Protein AF-A0A7L4QUX4-F1 (afdb_monomer_lite)

Foldseek 3Di:
DAAEEEFACAQEPNVQGDPVRLVLQQQFQAEEEAPPLYHVVSVVNGPHPHYHHCHPPDLVVPLVVQLVCRVVVTSHYYYAYAFCVPVVPCPVSCVVCVVSVHHYDYHGGHHVVVVVCVVVVHDQDDPPQANAEAEFEQADPPRPHGCLLVVLVDRGRYHYDPDPVPVVVSVVSHPDDPPPDDDD

Sequence (184 aa):
MGKVWFVGAGPGAPDLITVRGMDLITRADVLVYTGSLVNPALVERSGAPVKVDSWGKTLEEIVPLMVQHAREGALVVRLHSGDPALFGAIVEQMQLLDEAGVGYEVVPGVSSLFAAAAALRTQFTLGGVAETLIVTRPAGKTLERDEIPELSTHTATLVFFLGADRIDEIIAKLRRPPSTPAAV

Structure (mmCIF, N/CA/C/O backbone):
data_AF-A0A7L4QUX4-F1
#
_entry.id   AF-A0A7L4QUX4-F1
#
loop_
_atom_site.group_PDB
_atom_site.id
_atom_site.type_symbol
_atom_site.label_atom_id
_atom_site.label_alt_id
_atom_site.label_comp_id
_atom_site.label_asym_id
_atom_site.label_entity_id
_atom_site.label_seq_id
_atom_site.pdbx_PDB_ins_code
_atom_site.Cartn_x
_atom_site.Cartn_y
_atom_site.Cartn_z
_atom_site.occupancy
_atom_site.B_iso_or_equiv
_atom_site.auth_seq_id
_atom_site.auth_comp_id
_atom_site.auth_asym_id
_atom_site.auth_atom_id
_atom_site.pdbx_PDB_model_num
ATOM 1 N N . MET A 1 1 ? -14.245 -7.116 22.469 1.00 66.38 1 MET A N 1
ATOM 2 C CA . MET A 1 1 ? -13.018 -6.362 22.146 1.00 66.38 1 MET A CA 1
ATOM 3 C C . MET A 1 1 ? -13.016 -6.140 20.645 1.00 66.38 1 MET A C 1
ATOM 5 O O . MET A 1 1 ? -13.335 -7.082 19.926 1.00 66.38 1 MET A O 1
ATOM 9 N N . GLY A 1 2 ? -12.792 -4.907 20.197 1.00 86.81 2 GLY A N 1
ATOM 10 C CA . GLY A 1 2 ? -12.709 -4.566 18.777 1.00 86.81 2 GLY A CA 1
ATOM 11 C C . GLY A 1 2 ? -11.432 -5.119 18.142 1.00 86.81 2 GLY A C 1
ATOM 12 O O . GLY A 1 2 ? -10.606 -5.736 18.818 1.00 86.81 2 GLY A O 1
ATOM 13 N N . LYS A 1 3 ? -11.282 -4.911 16.834 1.00 94.56 3 LYS A N 1
ATOM 14 C CA . LYS A 1 3 ? -10.104 -5.321 16.058 1.00 94.56 3 LYS A CA 1
ATOM 15 C C . LYS A 1 3 ? -9.696 -4.215 15.086 1.00 94.56 3 LYS A C 1
ATOM 17 O O . LYS A 1 3 ? -10.534 -3.386 14.726 1.00 94.56 3 LYS A O 1
ATOM 22 N N . VAL A 1 4 ? -8.441 -4.235 14.647 1.00 98.38 4 VAL A N 1
ATOM 23 C CA . VAL A 1 4 ? -7.916 -3.303 13.638 1.00 98.38 4 VAL A CA 1
ATOM 24 C C . VAL A 1 4 ? -7.991 -3.928 12.246 1.00 98.38 4 VAL A C 1
ATOM 26 O O . VAL A 1 4 ? -7.563 -5.058 12.038 1.00 98.38 4 VAL A O 1
ATOM 29 N N . TRP A 1 5 ? -8.513 -3.190 11.271 1.00 98.56 5 TRP A N 1
ATOM 30 C CA . TRP A 1 5 ? -8.600 -3.633 9.881 1.00 98.56 5 TRP A CA 1
ATOM 31 C C . TRP A 1 5 ? -7.608 -2.866 9.013 1.00 98.56 5 TRP A C 1
ATOM 33 O O . TRP A 1 5 ? -7.810 -1.681 8.760 1.00 98.56 5 TRP A O 1
ATOM 43 N N . PHE A 1 6 ? -6.569 -3.533 8.516 1.00 98.50 6 PHE A N 1
ATOM 44 C CA . PHE A 1 6 ? -5.684 -2.972 7.495 1.00 98.50 6 PHE A CA 1
ATOM 45 C C . PHE A 1 6 ? -6.349 -3.129 6.130 1.00 98.50 6 PHE A C 1
ATOM 47 O O . PHE A 1 6 ? -6.532 -4.247 5.657 1.00 98.50 6 PHE A O 1
ATOM 54 N N . VAL A 1 7 ? -6.736 -2.026 5.496 1.00 98.50 7 VAL A N 1
ATOM 55 C CA . VAL A 1 7 ? -7.514 -2.044 4.249 1.00 98.50 7 VAL A CA 1
ATOM 56 C C . VAL A 1 7 ? -6.707 -1.424 3.118 1.00 98.50 7 VAL A C 1
ATOM 58 O O . VAL A 1 7 ? -6.249 -0.289 3.233 1.00 98.50 7 VAL A O 1
ATOM 61 N N . GLY A 1 8 ? -6.563 -2.149 2.008 1.00 98.31 8 GLY A N 1
ATOM 62 C CA . GLY A 1 8 ? -6.051 -1.598 0.756 1.00 98.31 8 GLY A CA 1
ATOM 63 C C . GLY A 1 8 ? -7.088 -0.721 0.051 1.00 98.31 8 GLY A C 1
ATOM 64 O O . GLY A 1 8 ? -8.144 -1.202 -0.358 1.00 98.31 8 GLY A O 1
ATOM 65 N N . ALA A 1 9 ? -6.781 0.564 -0.108 1.00 98.00 9 ALA A N 1
ATOM 66 C CA . ALA A 1 9 ? -7.634 1.569 -0.739 1.00 98.00 9 ALA A CA 1
ATOM 67 C C . ALA A 1 9 ? -7.689 1.453 -2.269 1.00 98.00 9 ALA A C 1
ATOM 69 O O . ALA A 1 9 ? -8.533 2.085 -2.901 1.00 98.00 9 ALA A O 1
ATOM 70 N N . GLY A 1 10 ? -6.780 0.682 -2.870 1.00 97.75 10 GLY A N 1
ATOM 71 C CA . GLY A 1 10 ? -6.583 0.683 -4.314 1.00 97.75 10 GLY A CA 1
ATOM 72 C C . GLY A 1 10 ? -5.639 1.802 -4.786 1.00 97.75 10 GLY A C 1
ATOM 73 O O . GLY A 1 10 ? -5.081 2.546 -3.975 1.00 97.75 10 GLY A O 1
ATOM 74 N N . PRO A 1 11 ? -5.432 1.937 -6.105 1.00 96.69 11 PRO A N 1
ATOM 75 C CA . PRO A 1 11 ? -4.375 2.763 -6.690 1.00 96.69 11 PRO A CA 1
ATOM 76 C C . PRO A 1 11 ? -4.729 4.256 -6.797 1.00 96.69 11 PRO A C 1
ATOM 78 O O . PRO A 1 11 ? -3.933 5.029 -7.318 1.00 96.69 11 PRO A O 1
ATOM 81 N N . GLY A 1 12 ? -5.921 4.669 -6.352 1.00 94.69 12 GLY A N 1
ATOM 82 C CA . GLY A 1 12 ? -6.322 6.077 -6.294 1.00 94.69 12 GLY A CA 1
ATOM 83 C C . GLY A 1 12 ? -7.773 6.329 -6.692 1.00 94.69 12 GLY A C 1
ATOM 84 O O . GLY A 1 12 ? -8.443 7.128 -6.045 1.00 94.69 12 GLY A O 1
ATOM 85 N N . ALA A 1 13 ? -8.302 5.650 -7.713 1.00 96.12 13 ALA A N 1
ATOM 86 C CA . ALA A 1 13 ? -9.715 5.800 -8.060 1.00 96.12 13 ALA A CA 1
ATOM 87 C C . ALA A 1 13 ? -10.602 5.192 -6.945 1.00 96.12 13 ALA A C 1
ATOM 89 O O . ALA A 1 13 ? -10.349 4.053 -6.542 1.00 96.12 13 ALA A O 1
ATOM 90 N N . PRO A 1 14 ? -11.612 5.913 -6.411 1.00 96.19 14 PRO A N 1
ATOM 91 C CA . PRO A 1 14 ? -12.399 5.437 -5.267 1.00 96.19 14 PRO A CA 1
ATOM 92 C C . PRO A 1 14 ? -13.199 4.155 -5.518 1.00 96.19 14 PRO A C 1
ATOM 94 O O . PRO A 1 14 ? -13.616 3.506 -4.567 1.00 96.19 14 PRO A O 1
ATOM 97 N N . ASP A 1 15 ? -13.451 3.809 -6.776 1.00 97.06 15 ASP A N 1
ATOM 98 C CA . ASP A 1 15 ? -14.165 2.607 -7.213 1.00 97.06 15 ASP A CA 1
ATOM 99 C C . ASP A 1 15 ? -13.256 1.377 -7.373 1.00 97.06 15 ASP A C 1
ATOM 101 O O . ASP A 1 15 ? -13.753 0.275 -7.584 1.00 97.06 15 ASP A O 1
ATOM 105 N N . LEU A 1 16 ? -11.936 1.541 -7.226 1.00 98.12 16 LEU A N 1
ATOM 106 C CA . LEU A 1 16 ? -10.964 0.442 -7.236 1.00 98.12 16 LEU A CA 1
ATOM 107 C C . LEU A 1 16 ? -10.649 -0.108 -5.836 1.00 98.12 16 LEU A C 1
ATOM 109 O O . LEU A 1 16 ? -9.849 -1.038 -5.704 1.00 98.12 16 LEU A O 1
ATOM 113 N N . ILE A 1 17 ? -11.279 0.432 -4.790 1.00 98.38 17 ILE A N 1
ATOM 114 C CA . ILE A 1 17 ? -11.334 -0.236 -3.488 1.00 98.38 17 ILE A CA 1
ATOM 115 C C . ILE A 1 17 ? -12.219 -1.485 -3.594 1.00 98.38 17 ILE A C 1
ATOM 117 O O . ILE A 1 17 ? -13.202 -1.522 -4.335 1.00 98.38 17 ILE A O 1
ATOM 121 N N . THR A 1 18 ? -11.902 -2.529 -2.833 1.00 98.69 18 THR A N 1
ATOM 122 C CA . THR A 1 18 ? -12.743 -3.732 -2.810 1.00 98.69 18 THR A CA 1
ATOM 123 C C . THR A 1 18 ? -14.093 -3.459 -2.140 1.00 98.69 18 THR A C 1
ATOM 125 O O . THR A 1 18 ? -14.211 -2.587 -1.278 1.00 98.69 18 THR A O 1
ATOM 128 N N . VAL A 1 19 ? -15.113 -4.265 -2.465 1.00 98.56 19 VAL A N 1
ATOM 129 C CA . VAL A 1 19 ? -16.438 -4.192 -1.814 1.00 98.56 19 VAL A CA 1
ATOM 130 C C . VAL A 1 19 ? -16.316 -4.298 -0.288 1.00 98.56 19 VAL A C 1
ATOM 132 O O . VAL A 1 19 ? -16.936 -3.524 0.436 1.00 98.56 19 VAL A O 1
ATOM 135 N N . ARG A 1 20 ? -15.465 -5.210 0.206 1.00 98.62 20 ARG A N 1
ATOM 136 C CA . ARG A 1 20 ? -15.185 -5.360 1.643 1.00 98.62 20 ARG A CA 1
ATOM 137 C C . ARG A 1 20 ? -14.511 -4.115 2.224 1.00 98.62 20 ARG A C 1
ATOM 139 O O . ARG A 1 20 ? -14.868 -3.699 3.319 1.00 98.62 20 ARG A O 1
ATOM 146 N N . GLY A 1 21 ? -13.551 -3.530 1.506 1.00 98.25 21 GLY A N 1
ATOM 147 C CA . GLY A 1 21 ? -12.888 -2.302 1.934 1.00 98.25 21 GLY A CA 1
ATOM 148 C C . GLY A 1 21 ? -13.866 -1.134 2.061 1.00 98.25 21 GLY A C 1
ATOM 149 O O . GLY A 1 21 ? -13.862 -0.458 3.086 1.00 98.25 21 GLY A O 1
ATOM 150 N N . MET A 1 22 ? -14.750 -0.946 1.074 1.00 98.12 22 MET A N 1
ATOM 151 C CA . MET A 1 22 ? -15.778 0.101 1.116 1.00 98.12 22 MET A CA 1
ATOM 152 C C . MET A 1 22 ? -16.756 -0.091 2.287 1.00 98.12 22 MET A C 1
ATOM 154 O O . MET A 1 22 ? -17.011 0.859 3.022 1.00 98.12 22 MET A O 1
ATOM 158 N N . ASP A 1 23 ? -17.260 -1.313 2.512 1.00 98.06 23 ASP A N 1
ATOM 159 C CA . ASP A 1 23 ? -18.148 -1.608 3.654 1.00 98.06 23 ASP A CA 1
ATOM 160 C C . ASP A 1 23 ? -17.493 -1.235 4.993 1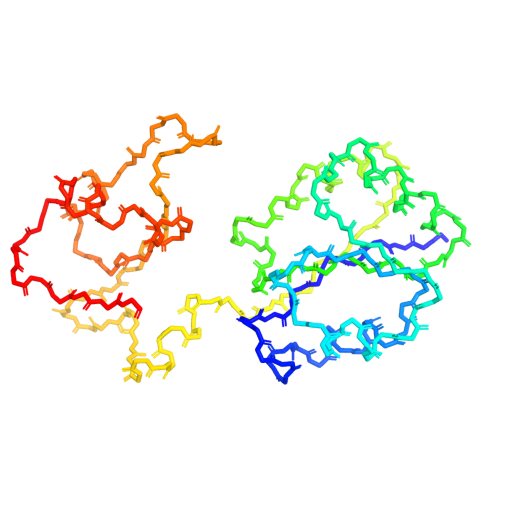.00 98.06 23 ASP A C 1
ATOM 162 O O . ASP A 1 23 ? -18.098 -0.557 5.828 1.00 98.06 23 ASP A O 1
ATOM 166 N N . LEU A 1 24 ? -16.224 -1.615 5.170 1.00 98.00 24 LEU A N 1
ATOM 167 C CA . LEU A 1 24 ? -15.471 -1.320 6.385 1.00 98.00 24 LEU A CA 1
ATOM 168 C C . LEU A 1 24 ? -15.265 0.181 6.586 1.00 98.00 24 LEU A C 1
ATOM 170 O O . LEU A 1 24 ? -15.517 0.665 7.686 1.00 98.00 24 LEU A O 1
ATOM 174 N N . ILE A 1 25 ? -14.841 0.936 5.562 1.00 97.00 25 ILE A N 1
ATOM 175 C CA . ILE A 1 25 ? -14.605 2.379 5.742 1.00 97.00 25 ILE A CA 1
ATOM 176 C C . ILE A 1 25 ? -15.905 3.138 6.025 1.00 97.00 25 ILE A C 1
ATOM 178 O O . ILE A 1 25 ? -15.891 4.098 6.796 1.00 97.00 25 ILE A O 1
ATOM 182 N N . THR A 1 26 ? -17.027 2.718 5.430 1.00 96.88 26 THR A N 1
ATOM 183 C CA . THR A 1 26 ? -18.338 3.344 5.650 1.00 96.88 26 THR A CA 1
ATOM 184 C C . THR A 1 26 ? -18.832 3.126 7.077 1.00 96.88 26 THR A C 1
ATOM 186 O O . THR A 1 26 ? -19.429 4.035 7.649 1.00 96.88 26 THR A O 1
ATOM 189 N N . ARG A 1 27 ? -18.556 1.957 7.665 1.00 96.00 27 ARG A N 1
ATOM 190 C CA . ARG A 1 27 ? -18.996 1.577 9.017 1.00 96.00 27 ARG A CA 1
ATOM 191 C C . ARG A 1 27 ? -17.984 1.886 10.119 1.00 96.00 27 ARG A C 1
ATOM 193 O O . ARG A 1 27 ? -18.305 1.668 11.282 1.00 96.00 27 ARG A O 1
ATOM 200 N N . ALA A 1 28 ? -16.767 2.293 9.761 1.00 97.38 28 ALA A N 1
ATOM 201 C CA . ALA A 1 28 ? -15.683 2.533 10.706 1.00 97.38 28 ALA A CA 1
ATOM 202 C C . ALA A 1 28 ? -16.094 3.549 11.775 1.00 97.38 28 ALA A C 1
ATOM 204 O O . ALA A 1 28 ? -16.701 4.565 11.454 1.00 97.38 28 ALA A O 1
ATOM 205 N N . ASP A 1 29 ? -15.692 3.304 13.018 1.00 97.69 29 ASP A N 1
ATOM 206 C CA . ASP A 1 29 ? -15.781 4.285 14.104 1.00 97.69 29 ASP A CA 1
ATOM 207 C C . ASP A 1 29 ? -14.524 5.169 14.130 1.00 97.69 29 ASP A C 1
ATOM 209 O O . ASP A 1 29 ? -14.564 6.352 14.475 1.00 97.69 29 ASP A O 1
ATOM 213 N N . VAL A 1 30 ? -13.392 4.588 13.720 1.00 98.31 30 VAL A N 1
ATOM 214 C CA . VAL A 1 30 ? -12.096 5.258 13.623 1.00 98.31 30 VAL A CA 1
ATOM 215 C C . VAL A 1 30 ? -11.467 4.924 12.282 1.00 98.31 30 VAL A C 1
ATOM 217 O O . VAL A 1 30 ? -11.240 3.755 11.974 1.00 98.31 30 VAL A O 1
ATOM 220 N N . LEU A 1 31 ? -11.146 5.948 11.496 1.00 98.25 31 LEU A N 1
ATOM 221 C CA . LEU A 1 31 ? -10.408 5.816 10.245 1.00 98.25 31 LEU A CA 1
ATOM 222 C C . LEU A 1 31 ? -9.030 6.460 10.389 1.00 98.25 31 LEU A C 1
ATOM 224 O O . LEU A 1 31 ? -8.915 7.677 10.503 1.00 98.25 31 LEU A O 1
ATOM 228 N N . VAL A 1 32 ? -7.977 5.658 10.302 1.00 97.69 32 VAL A N 1
ATOM 229 C CA . VAL A 1 32 ? -6.595 6.134 10.212 1.00 97.69 32 VAL A CA 1
ATOM 230 C C . VAL A 1 32 ? -6.121 5.941 8.774 1.00 97.69 32 VAL A C 1
ATOM 232 O O . VAL A 1 32 ? -6.046 4.810 8.306 1.00 97.69 32 VAL A O 1
ATOM 235 N N . TYR A 1 33 ? -5.764 7.000 8.052 1.00 95.62 33 TYR A N 1
ATOM 236 C CA . TYR A 1 33 ? -5.390 6.925 6.629 1.00 95.62 33 TYR A CA 1
ATOM 237 C C . TYR A 1 33 ? -4.016 7.542 6.360 1.00 95.62 33 TYR A C 1
ATOM 239 O O . TYR A 1 33 ? -3.457 8.223 7.215 1.00 95.62 33 TYR A O 1
ATOM 247 N N . THR A 1 34 ? -3.442 7.249 5.191 1.00 86.06 34 THR A N 1
ATOM 248 C CA . THR A 1 34 ? -2.036 7.557 4.881 1.00 86.06 34 THR A CA 1
ATOM 249 C C . THR A 1 34 ? -1.899 8.771 3.955 1.00 86.06 34 THR A C 1
ATOM 251 O O . THR A 1 34 ? -1.563 8.621 2.780 1.00 86.06 34 THR A O 1
ATOM 254 N N . GLY A 1 35 ? -2.154 9.976 4.475 1.00 85.12 35 GLY A N 1
ATOM 255 C CA . GLY A 1 35 ? -1.917 11.244 3.779 1.00 85.12 35 GLY A CA 1
ATOM 256 C C . GLY A 1 35 ? -2.518 11.343 2.377 1.00 85.12 35 GLY A C 1
ATOM 257 O O . GLY A 1 35 ? -3.551 10.747 2.067 1.00 85.12 35 GLY A O 1
ATOM 258 N N . SER A 1 36 ? -1.820 12.075 1.503 1.00 79.62 36 SER A N 1
ATOM 259 C CA . SER A 1 36 ? -2.228 12.342 0.115 1.00 79.62 36 SER A CA 1
ATOM 260 C C . SER A 1 36 ? -2.213 11.119 -0.810 1.00 79.62 36 SER A C 1
ATOM 262 O O . SER A 1 36 ? -2.680 11.211 -1.943 1.00 79.62 36 SER A O 1
ATOM 264 N N . LEU A 1 37 ? -1.698 9.973 -0.352 1.00 81.69 37 LEU A N 1
ATOM 265 C CA . LEU A 1 37 ? -1.682 8.726 -1.125 1.00 81.69 37 LEU A CA 1
ATOM 266 C C . LEU A 1 37 ? -3.036 8.006 -1.118 1.00 81.69 37 LEU A C 1
ATOM 268 O O . LEU A 1 37 ? -3.241 7.062 -1.885 1.00 81.69 37 LEU A O 1
ATOM 272 N N . VAL A 1 38 ? -3.950 8.431 -0.245 1.00 88.94 38 VAL A N 1
ATOM 273 C CA . VAL A 1 38 ? -5.341 7.989 -0.224 1.00 88.94 38 VAL A CA 1
ATOM 274 C C . VAL A 1 38 ? -6.204 9.087 -0.827 1.00 88.94 38 VAL A C 1
ATOM 276 O O . VAL A 1 38 ? -6.082 10.260 -0.481 1.00 88.94 38 VAL A O 1
ATOM 279 N N . ASN A 1 39 ? -7.106 8.704 -1.726 1.00 93.06 39 ASN A N 1
ATOM 280 C CA . ASN A 1 39 ? -8.014 9.654 -2.350 1.00 93.06 39 ASN A CA 1
ATOM 281 C C . ASN A 1 39 ? -8.951 10.285 -1.298 1.00 93.06 39 ASN A C 1
ATOM 283 O O . ASN A 1 39 ? -9.650 9.534 -0.607 1.00 93.06 39 ASN A O 1
ATOM 287 N N . PRO A 1 40 ? -9.034 11.627 -1.203 1.00 93.69 40 PRO A N 1
ATOM 288 C CA . PRO A 1 40 ? -9.914 12.308 -0.253 1.00 93.69 40 PRO A CA 1
ATOM 289 C C . PRO A 1 40 ? -11.375 11.850 -0.326 1.00 93.69 40 PRO A C 1
ATOM 291 O O . PRO A 1 40 ? -12.025 1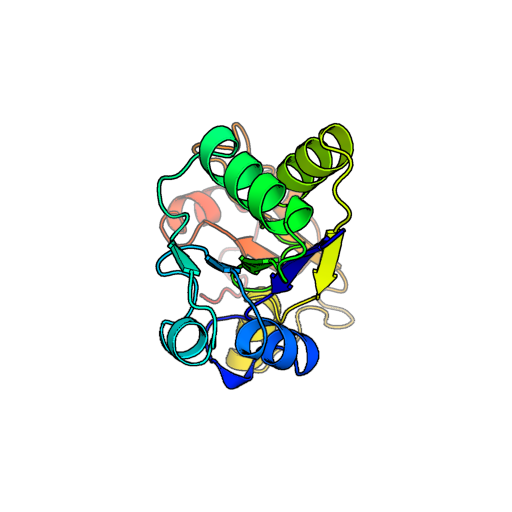1.731 0.708 1.00 93.69 40 PRO A O 1
ATOM 294 N N . ALA A 1 41 ? -11.869 11.473 -1.509 1.00 95.44 41 ALA A N 1
ATOM 295 C CA . ALA A 1 41 ? -13.234 10.980 -1.677 1.00 95.44 41 ALA A CA 1
ATOM 296 C C . ALA A 1 41 ? -13.511 9.673 -0.904 1.00 95.44 41 ALA A C 1
ATOM 298 O O . ALA A 1 41 ? -14.650 9.420 -0.517 1.00 95.44 41 ALA A O 1
ATOM 299 N N . LEU A 1 42 ? -12.500 8.827 -0.654 1.00 96.31 42 LEU A N 1
ATOM 300 C CA . LEU A 1 42 ? -12.653 7.650 0.215 1.00 96.31 42 LEU A CA 1
ATOM 301 C C . LEU A 1 42 ? -12.770 8.059 1.686 1.00 96.31 42 LEU A C 1
ATOM 303 O O . LEU A 1 42 ? -13.592 7.515 2.420 1.00 96.31 42 LEU A O 1
ATOM 307 N N . VAL A 1 43 ? -11.985 9.053 2.106 1.00 95.25 43 VAL A N 1
ATOM 308 C CA . VAL A 1 43 ? -12.040 9.608 3.466 1.00 95.25 43 VAL A CA 1
ATOM 309 C C . VAL A 1 43 ? -13.389 10.292 3.709 1.00 95.25 43 VAL A C 1
ATOM 311 O O . VAL A 1 43 ? -13.984 10.123 4.774 1.00 95.25 43 VAL A O 1
ATOM 314 N N . GLU A 1 44 ? -13.919 11.010 2.719 1.00 94.50 44 GLU A N 1
ATOM 315 C CA . GLU A 1 44 ? -15.247 11.635 2.756 1.00 94.50 44 GLU A CA 1
ATOM 316 C C . GLU A 1 44 ? -16.378 10.603 2.856 1.00 94.50 44 GLU A C 1
ATOM 318 O O . GLU A 1 44 ? -17.308 10.799 3.635 1.00 94.50 44 GLU A O 1
ATOM 323 N N . ARG A 1 45 ? -16.276 9.475 2.138 1.00 94.62 45 ARG A N 1
ATOM 324 C CA . ARG A 1 45 ? -17.251 8.365 2.192 1.00 94.62 45 ARG A CA 1
ATOM 325 C C . ARG A 1 45 ? -17.261 7.602 3.515 1.00 94.62 45 ARG A C 1
ATOM 327 O O . ARG A 1 45 ? -18.201 6.847 3.768 1.00 94.62 45 ARG A O 1
ATOM 334 N N . SER A 1 46 ? -16.230 7.753 4.340 1.00 95.06 46 SER A N 1
ATOM 335 C CA . SER A 1 46 ? -16.205 7.124 5.655 1.00 95.06 46 SER A CA 1
ATOM 336 C C . SER A 1 46 ? -17.161 7.819 6.623 1.00 95.06 46 SER A C 1
ATOM 338 O O . SER A 1 46 ? -17.101 9.040 6.791 1.00 95.06 46 SER A O 1
ATOM 340 N N . GLY A 1 47 ? -17.995 7.029 7.302 1.00 88.00 47 GLY A N 1
ATOM 341 C CA . GLY A 1 47 ? -18.885 7.496 8.366 1.00 88.00 47 GLY A CA 1
ATOM 342 C C . GLY A 1 47 ? -18.185 7.743 9.706 1.00 88.00 47 GLY A C 1
ATOM 343 O O . GLY A 1 47 ? -18.849 8.144 10.658 1.00 88.00 47 GLY A O 1
ATOM 344 N N . ALA A 1 48 ? -16.869 7.519 9.788 1.00 96.75 48 ALA A N 1
ATOM 345 C CA . ALA A 1 48 ? -16.139 7.566 11.046 1.00 96.75 48 ALA A CA 1
ATOM 346 C C . ALA A 1 48 ? -16.188 8.957 11.698 1.00 96.75 48 ALA A C 1
ATOM 348 O O . ALA A 1 48 ? -15.791 9.937 11.055 1.00 96.75 48 ALA A O 1
ATOM 349 N N . PRO A 1 49 ? -16.606 9.065 12.975 1.00 96.44 49 PRO A N 1
ATOM 350 C CA . PRO A 1 49 ? -16.505 10.310 13.731 1.00 96.44 49 PRO A CA 1
ATOM 351 C C . PRO A 1 49 ? -15.048 10.714 13.987 1.00 96.44 49 PRO A C 1
ATOM 353 O O . PRO A 1 49 ? -14.751 11.904 14.080 1.00 96.44 49 PRO A O 1
ATOM 356 N N . VAL A 1 50 ? -14.132 9.743 14.074 1.00 97.38 50 VAL A N 1
ATOM 357 C CA . VAL A 1 50 ? -12.700 9.988 14.267 1.00 97.38 50 VAL A CA 1
ATOM 358 C C . VAL A 1 50 ? -11.954 9.654 12.980 1.00 97.38 50 VAL A C 1
ATOM 360 O O . VAL A 1 50 ? -11.902 8.499 12.559 1.00 97.38 50 VAL A O 1
ATOM 363 N N . LYS A 1 51 ? -11.348 10.668 12.355 1.00 97.31 51 LYS A N 1
ATOM 364 C CA . LYS A 1 51 ? -10.516 10.523 11.151 1.00 97.31 51 LYS A CA 1
ATOM 365 C C . LYS A 1 51 ? -9.128 11.088 11.426 1.00 97.31 51 LYS A C 1
ATOM 367 O O . LYS A 1 51 ? -8.997 12.265 11.749 1.00 97.31 51 LYS A O 1
ATOM 372 N N . VAL A 1 52 ? -8.100 10.257 11.294 1.00 96.75 52 VAL A N 1
ATOM 373 C CA . VAL A 1 52 ? -6.712 10.604 11.614 1.00 96.75 52 VAL A CA 1
ATOM 374 C C . VAL A 1 52 ? -5.851 10.435 10.372 1.00 96.75 52 VAL A C 1
ATOM 376 O O . VAL A 1 52 ? -5.696 9.325 9.862 1.00 96.75 52 VAL A O 1
ATOM 379 N N . ASP A 1 53 ? -5.262 11.533 9.907 1.00 95.44 53 ASP A N 1
ATOM 380 C CA . ASP A 1 53 ? -4.166 11.455 8.948 1.00 95.44 53 ASP A CA 1
ATOM 381 C C . ASP A 1 53 ? -2.892 11.018 9.683 1.00 95.44 53 ASP A C 1
ATOM 383 O O . ASP A 1 53 ? -2.458 11.651 10.649 1.00 95.44 53 ASP A O 1
ATOM 387 N N . SER A 1 54 ? -2.303 9.910 9.244 1.00 93.06 54 SER A N 1
ATOM 388 C CA . SER A 1 54 ? -1.041 9.410 9.782 1.00 93.06 54 SER A CA 1
ATOM 389 C C . SER A 1 54 ? 0.196 10.034 9.141 1.00 93.06 54 SER A C 1
ATOM 391 O O . SER A 1 54 ? 1.310 9.631 9.467 1.00 93.06 54 SER A O 1
ATOM 393 N N . TRP A 1 55 ? 0.041 10.935 8.171 1.00 90.38 55 TRP A N 1
ATOM 394 C CA . TRP A 1 55 ? 1.179 11.584 7.534 1.00 90.38 55 TRP A CA 1
ATOM 395 C C . TRP A 1 55 ? 2.057 12.300 8.568 1.00 90.38 55 TRP A C 1
ATOM 397 O O . TRP A 1 55 ? 1.580 13.101 9.369 1.00 90.38 55 TRP A O 1
ATOM 407 N N . GLY A 1 56 ? 3.356 11.991 8.554 1.00 87.31 56 GLY A N 1
ATOM 408 C CA . GLY A 1 56 ? 4.329 12.548 9.497 1.00 87.31 56 GLY A CA 1
ATOM 409 C C . GLY A 1 56 ? 4.261 11.979 10.918 1.00 87.31 56 GLY A C 1
ATOM 410 O O . GLY A 1 56 ? 5.011 12.455 11.765 1.00 87.31 56 GLY A O 1
ATOM 411 N N . LYS A 1 57 ? 3.406 10.981 11.178 1.00 90.69 57 LYS A N 1
ATOM 412 C CA . LYS A 1 57 ? 3.303 10.314 12.481 1.00 90.69 57 LYS A CA 1
ATOM 413 C C . LYS A 1 57 ? 4.162 9.062 12.558 1.00 90.69 57 LYS A C 1
ATOM 415 O O . LYS A 1 57 ? 4.318 8.351 11.564 1.00 90.69 57 LYS A O 1
ATOM 420 N N . THR A 1 58 ? 4.677 8.774 13.747 1.00 90.81 58 THR A N 1
ATOM 421 C CA . THR A 1 58 ? 5.449 7.556 14.014 1.00 90.81 58 THR A CA 1
ATOM 422 C C . THR A 1 58 ? 4.550 6.376 14.396 1.00 90.81 58 THR A C 1
ATOM 424 O O . THR A 1 58 ? 3.353 6.530 14.667 1.00 90.81 58 THR A O 1
ATOM 427 N N . LEU A 1 59 ? 5.123 5.170 14.424 1.00 90.38 59 LEU A N 1
ATOM 428 C CA . LEU A 1 59 ? 4.423 3.964 14.877 1.00 90.38 59 LEU A CA 1
ATOM 429 C C . LEU A 1 59 ? 3.965 4.096 16.335 1.00 90.38 59 LEU A C 1
ATOM 431 O O . LEU A 1 59 ? 2.846 3.710 16.670 1.00 90.38 59 LEU A O 1
ATOM 435 N N . GLU A 1 60 ? 4.797 4.712 17.170 1.00 90.56 60 GLU A N 1
ATOM 436 C CA . GLU A 1 60 ? 4.549 4.976 18.588 1.00 90.56 60 GLU A CA 1
ATOM 437 C C . GLU A 1 60 ? 3.420 5.988 18.810 1.00 90.56 60 GLU A C 1
ATOM 439 O O . GLU A 1 60 ? 2.833 6.020 19.886 1.00 90.56 60 GLU A O 1
ATOM 444 N N . GLU A 1 61 ? 3.077 6.796 17.806 1.00 93.06 61 GLU A N 1
ATOM 445 C CA . GLU A 1 61 ? 1.899 7.664 17.857 1.00 93.06 61 GLU A CA 1
ATOM 446 C C . GLU A 1 61 ? 0.634 6.949 17.362 1.00 93.06 61 GLU A C 1
ATOM 448 O O . GLU A 1 61 ? -0.441 7.103 17.943 1.00 93.06 61 GLU A O 1
ATOM 453 N N . ILE A 1 62 ? 0.736 6.183 16.270 1.00 95.25 62 ILE A N 1
ATOM 454 C CA . ILE A 1 62 ? -0.435 5.614 15.584 1.00 95.25 62 ILE A CA 1
ATOM 455 C C . ILE A 1 62 ? -0.945 4.354 16.285 1.00 95.25 62 ILE A C 1
ATOM 457 O O . ILE A 1 62 ? -2.156 4.177 16.433 1.00 95.25 62 ILE A O 1
ATOM 461 N N . VAL A 1 63 ? -0.050 3.459 16.711 1.00 96.69 63 VAL A N 1
ATOM 462 C CA . VAL A 1 63 ? -0.459 2.167 17.274 1.00 96.69 63 VAL A CA 1
ATOM 463 C C . VAL A 1 63 ? -1.200 2.328 18.602 1.00 96.69 63 VAL A C 1
ATOM 465 O O . VAL A 1 63 ? -2.280 1.745 18.717 1.00 96.69 63 VAL A O 1
ATOM 468 N N . PRO A 1 64 ? -0.741 3.141 19.576 1.00 97.31 64 PRO A N 1
ATOM 469 C CA . PRO A 1 64 ? -1.488 3.333 20.818 1.00 97.31 64 PRO A CA 1
ATOM 470 C C . PRO A 1 64 ? -2.900 3.880 20.596 1.00 97.31 64 PRO A C 1
ATOM 472 O O . PRO A 1 64 ? -3.831 3.435 21.265 1.00 97.31 64 PRO A O 1
ATOM 475 N N . LEU A 1 65 ? -3.080 4.770 19.612 1.00 97.25 65 LEU A N 1
ATOM 476 C CA . LEU A 1 65 ? -4.395 5.278 19.218 1.00 97.25 65 LEU A CA 1
ATOM 477 C C . LEU A 1 65 ? -5.307 4.150 18.717 1.00 97.25 65 LEU A C 1
ATOM 479 O O . LEU A 1 65 ? -6.455 4.040 19.149 1.00 97.25 65 LEU A O 1
ATOM 483 N N . MET A 1 66 ? -4.800 3.279 17.838 1.00 97.88 66 MET A N 1
ATOM 484 C CA . MET A 1 66 ? -5.569 2.132 17.343 1.00 97.88 66 MET A CA 1
ATOM 485 C C . MET A 1 66 ? -5.891 1.134 18.463 1.00 97.88 66 MET A C 1
ATOM 487 O O . MET A 1 66 ? -7.020 0.652 18.549 1.00 97.88 66 MET A O 1
ATOM 491 N N . VAL A 1 67 ? -4.925 0.852 19.344 1.00 98.12 67 VAL A N 1
ATOM 492 C CA . VAL A 1 67 ? -5.087 -0.050 20.495 1.00 98.12 67 VAL A CA 1
ATOM 493 C C . VAL A 1 67 ? -6.155 0.466 21.451 1.00 98.12 67 VAL A C 1
ATOM 495 O O . VAL A 1 67 ? -7.013 -0.308 21.875 1.00 98.12 67 VAL A O 1
ATOM 498 N N . GLN A 1 68 ? -6.116 1.758 21.788 1.00 97.88 68 GLN A N 1
ATOM 499 C CA . GLN A 1 68 ? -7.085 2.375 22.687 1.00 97.88 68 GLN A CA 1
ATOM 500 C C . GLN A 1 68 ? -8.510 2.177 22.158 1.00 97.88 68 GLN A C 1
ATOM 502 O O . GLN A 1 68 ? -9.343 1.575 22.836 1.00 97.88 68 GLN A O 1
ATOM 507 N N . HIS A 1 69 ? -8.768 2.600 20.921 1.00 98.00 69 HIS A N 1
ATOM 508 C CA . HIS A 1 69 ? -10.102 2.509 20.336 1.00 98.00 69 HIS A CA 1
ATOM 509 C C . HIS A 1 69 ? -10.560 1.062 20.112 1.00 98.00 69 HIS A C 1
ATOM 511 O O . HIS A 1 69 ? -11.718 0.726 20.365 1.00 98.00 69 HIS A O 1
ATOM 517 N N . ALA A 1 70 ? -9.660 0.157 19.720 1.00 97.88 70 ALA A N 1
ATOM 518 C CA . ALA A 1 70 ? -10.001 -1.258 19.604 1.00 97.88 70 ALA A CA 1
ATOM 519 C C . ALA A 1 70 ? -10.405 -1.866 20.963 1.00 97.88 70 ALA A C 1
ATOM 521 O O . ALA A 1 70 ? -11.349 -2.660 21.035 1.00 97.88 70 ALA A O 1
ATOM 522 N N . ARG A 1 71 ? -9.752 -1.476 22.068 1.00 97.31 71 ARG A N 1
ATOM 523 C CA . ARG A 1 71 ? -10.120 -1.922 23.427 1.00 97.31 71 ARG A CA 1
ATOM 524 C C . ARG A 1 71 ? -11.484 -1.399 23.870 1.00 97.31 71 ARG A C 1
ATOM 526 O O . ARG A 1 71 ? -12.216 -2.132 24.530 1.00 97.31 71 ARG A O 1
ATOM 533 N N . GLU A 1 72 ? -11.851 -0.198 23.438 1.00 96.94 72 GLU A N 1
ATOM 534 C CA . GLU A 1 72 ? -13.184 0.391 23.634 1.00 96.94 72 GLU A CA 1
ATOM 535 C C . GLU A 1 72 ? -14.275 -0.306 22.795 1.00 96.94 72 GLU A C 1
ATOM 537 O O . GLU A 1 72 ? -15.463 -0.064 22.994 1.00 96.94 72 GLU A O 1
ATOM 542 N N . GLY A 1 73 ? -13.897 -1.220 21.893 1.00 96.56 73 GLY A N 1
ATOM 543 C CA . GLY A 1 73 ? -14.828 -1.968 21.046 1.00 96.56 73 GLY A CA 1
ATOM 544 C C . GLY A 1 73 ? -15.102 -1.324 19.688 1.00 96.56 73 GLY A C 1
ATOM 545 O O . GLY A 1 73 ? -15.932 -1.851 18.950 1.00 96.56 73 GLY A O 1
ATOM 546 N N . ALA A 1 74 ? -14.400 -0.240 19.350 1.00 97.44 74 ALA A N 1
ATOM 547 C CA . ALA A 1 74 ? -14.567 0.481 18.096 1.00 97.44 74 ALA A CA 1
ATOM 548 C C . ALA A 1 74 ? -14.128 -0.354 16.881 1.00 97.44 74 ALA A C 1
ATOM 550 O O . ALA A 1 74 ? -13.170 -1.136 16.942 1.00 97.44 74 ALA A O 1
ATOM 551 N N . LEU A 1 75 ? -14.795 -0.141 15.746 1.00 97.31 75 LEU A N 1
ATOM 552 C CA . LEU A 1 75 ? -14.349 -0.607 14.441 1.00 97.31 75 LEU A CA 1
ATOM 553 C C . LEU A 1 75 ? -13.240 0.317 13.922 1.00 97.31 75 LEU A C 1
ATOM 555 O O . LEU A 1 75 ? -13.508 1.373 13.345 1.00 97.31 75 LEU A O 1
ATOM 559 N N . VAL A 1 76 ? -11.987 -0.090 14.131 1.00 98.56 76 VAL A N 1
ATOM 560 C CA . VAL A 1 76 ? -10.806 0.672 13.707 1.00 98.56 76 VAL A CA 1
ATOM 561 C C . VAL A 1 76 ? -10.372 0.226 12.316 1.00 98.56 76 VAL A C 1
ATOM 563 O O . VAL A 1 76 ? -10.035 -0.939 12.107 1.00 98.56 76 VAL A O 1
ATOM 566 N N . VAL A 1 77 ? -10.334 1.157 11.367 1.00 98.44 77 VAL A N 1
ATOM 567 C CA . VAL A 1 77 ? -9.827 0.932 10.013 1.00 98.44 77 VAL A CA 1
ATOM 568 C C . VAL A 1 77 ? -8.534 1.705 9.804 1.00 98.44 77 VAL A C 1
ATOM 570 O O . VAL A 1 77 ? -8.489 2.924 9.952 1.00 98.44 77 VAL A O 1
ATOM 573 N N . ARG A 1 78 ? -7.491 0.991 9.386 1.00 97.88 78 ARG A N 1
ATOM 574 C CA . ARG A 1 78 ? -6.210 1.524 8.938 1.00 97.88 78 ARG A CA 1
ATOM 575 C C . ARG A 1 78 ? -6.121 1.419 7.413 1.00 97.88 78 ARG A C 1
ATOM 577 O O . ARG A 1 78 ? -5.895 0.345 6.864 1.00 97.88 78 ARG A O 1
ATOM 584 N N . LEU A 1 79 ? -6.331 2.535 6.722 1.00 97.62 79 LEU A N 1
ATOM 585 C CA . LEU A 1 79 ? -6.432 2.606 5.265 1.00 97.62 79 LEU A CA 1
ATOM 586 C C . LEU A 1 79 ? -5.070 2.908 4.614 1.00 97.62 79 LEU A C 1
ATOM 588 O O . LEU A 1 79 ? -4.477 3.970 4.832 1.00 97.62 79 LEU A O 1
ATOM 592 N N . HIS A 1 80 ? -4.605 1.981 3.778 1.00 96.88 80 HIS A N 1
ATOM 593 C CA . HIS A 1 80 ? -3.339 2.039 3.042 1.00 96.88 80 HIS A CA 1
ATOM 594 C C . HIS A 1 80 ? -3.580 2.262 1.548 1.00 96.88 80 HIS A C 1
ATOM 596 O O . HIS A 1 80 ? -4.546 1.750 0.994 1.00 96.88 80 HIS A O 1
ATOM 602 N N . SER A 1 81 ? -2.690 2.991 0.873 1.00 95.75 81 SER A N 1
ATOM 603 C CA . SER A 1 81 ? -2.722 3.102 -0.592 1.00 95.75 81 SER A CA 1
ATOM 604 C C . SER A 1 81 ? -2.373 1.763 -1.253 1.00 95.75 81 SER A C 1
ATOM 606 O O . SER A 1 81 ? -1.527 1.025 -0.749 1.00 95.75 81 SER A O 1
ATOM 608 N N . GLY A 1 82 ? -3.007 1.450 -2.384 1.00 97.00 82 GLY A N 1
ATOM 609 C CA . GLY A 1 82 ? -2.764 0.219 -3.130 1.00 97.00 82 GLY A CA 1
ATOM 610 C C . 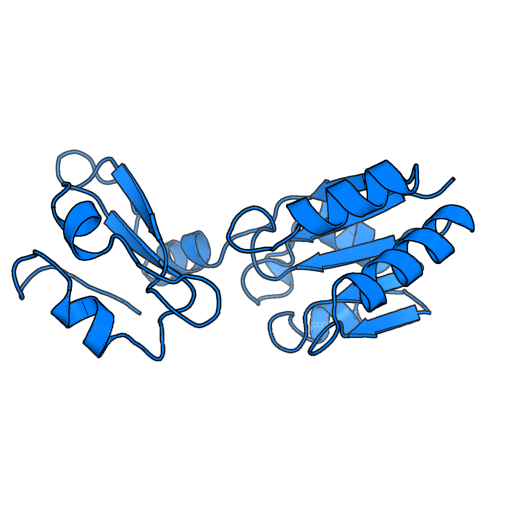GLY A 1 82 ? -3.178 -1.035 -2.359 1.00 97.00 82 GLY A C 1
ATOM 611 O O . GLY A 1 82 ? -4.312 -1.139 -1.887 1.00 97.00 82 GLY A O 1
ATOM 612 N N . ASP A 1 83 ? -2.245 -1.984 -2.261 1.00 98.06 83 ASP A N 1
ATOM 613 C CA . ASP A 1 83 ? -2.368 -3.193 -1.448 1.00 98.06 83 ASP A CA 1
ATOM 614 C C . ASP A 1 83 ? -1.388 -3.128 -0.257 1.00 98.06 83 ASP A C 1
ATOM 616 O O . ASP A 1 83 ? -0.210 -2.821 -0.475 1.00 98.06 83 ASP A O 1
ATOM 620 N N . PRO A 1 84 ? -1.817 -3.440 0.984 1.00 96.62 84 PRO A N 1
ATOM 621 C CA . PRO A 1 84 ? -0.957 -3.347 2.165 1.00 96.62 84 PRO A CA 1
ATOM 622 C C . PRO A 1 84 ? 0.294 -4.244 2.132 1.00 96.62 84 PRO A C 1
ATOM 624 O O . PRO A 1 84 ? 1.255 -3.970 2.854 1.00 96.62 84 PRO A O 1
ATOM 627 N N . ALA A 1 85 ? 0.310 -5.303 1.315 1.00 96.88 85 ALA A N 1
ATOM 628 C CA . ALA A 1 85 ? 1.421 -6.248 1.233 1.00 96.88 85 ALA A CA 1
ATOM 629 C C . ALA A 1 85 ? 2.652 -5.685 0.504 1.00 96.88 85 ALA A C 1
ATOM 631 O O . ALA A 1 85 ? 3.757 -6.192 0.692 1.00 96.88 85 ALA A O 1
ATOM 632 N N . LEU A 1 86 ? 2.498 -4.635 -0.311 1.00 95.00 86 LEU A N 1
ATOM 633 C CA . LEU A 1 86 ? 3.603 -4.032 -1.061 1.00 95.00 86 LEU A CA 1
ATOM 634 C C . LEU A 1 86 ? 3.993 -2.687 -0.452 1.00 95.00 86 LEU A C 1
ATOM 636 O O . LEU A 1 86 ? 3.324 -1.679 -0.653 1.00 95.00 86 LEU A O 1
ATOM 640 N N . PHE A 1 87 ? 5.108 -2.678 0.284 1.00 91.88 87 PHE A N 1
ATOM 641 C CA . PHE A 1 87 ? 5.675 -1.481 0.924 1.00 91.88 87 PHE A CA 1
ATOM 642 C C . PHE A 1 87 ? 4.708 -0.751 1.880 1.00 91.88 87 PHE A C 1
ATOM 644 O O . PHE A 1 87 ? 4.892 0.431 2.159 1.00 91.88 87 PHE A O 1
ATOM 651 N N . GLY A 1 88 ? 3.698 -1.450 2.412 1.00 89.12 88 GLY A N 1
ATOM 652 C CA . GLY A 1 88 ? 2.669 -0.872 3.282 1.00 89.12 88 GLY A CA 1
ATOM 653 C C . GLY A 1 88 ? 3.060 -0.711 4.755 1.00 89.12 88 GLY A C 1
ATOM 654 O O . GLY A 1 88 ? 2.297 -0.110 5.504 1.00 89.12 88 GLY A O 1
ATOM 655 N N . ALA A 1 89 ? 4.218 -1.230 5.184 1.00 8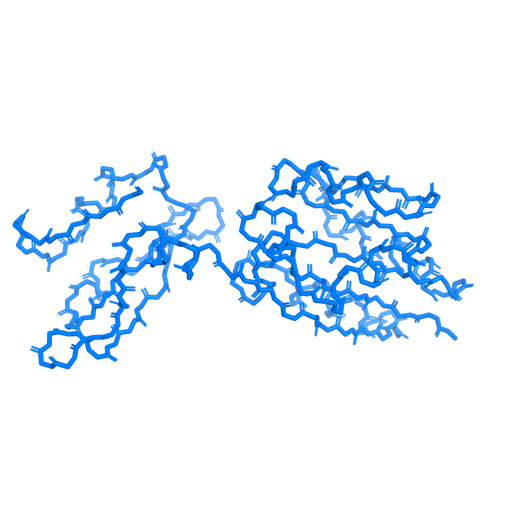9.25 89 ALA A N 1
ATOM 656 C CA . ALA A 1 89 ? 4.715 -1.153 6.569 1.00 89.25 89 ALA A CA 1
ATOM 657 C C . ALA A 1 89 ? 3.710 -1.648 7.639 1.00 89.25 89 ALA A C 1
ATOM 659 O O . ALA A 1 89 ? 3.616 -1.099 8.737 1.00 89.25 89 ALA A O 1
ATOM 660 N N . ILE A 1 90 ? 2.926 -2.684 7.320 1.00 95.38 90 ILE A N 1
ATOM 661 C CA . ILE A 1 90 ? 1.909 -3.221 8.239 1.00 95.38 90 ILE A CA 1
ATOM 662 C C . ILE A 1 90 ? 2.465 -4.214 9.265 1.00 95.38 90 ILE A C 1
ATOM 664 O O . ILE A 1 90 ? 1.874 -4.369 10.325 1.00 95.38 90 ILE A O 1
ATOM 668 N N . VAL A 1 91 ? 3.597 -4.870 8.987 1.00 96.44 91 VAL A N 1
ATOM 669 C CA . VAL A 1 91 ? 4.146 -5.937 9.850 1.00 96.44 91 VAL A CA 1
ATOM 670 C C . VAL A 1 91 ? 4.549 -5.411 11.225 1.00 96.44 91 VAL A C 1
ATOM 672 O O . VAL A 1 91 ? 4.164 -5.991 12.234 1.00 96.44 91 VAL A O 1
ATOM 675 N N . GLU A 1 92 ? 5.245 -4.278 11.274 1.00 95.00 92 GLU A N 1
ATOM 676 C CA . GLU 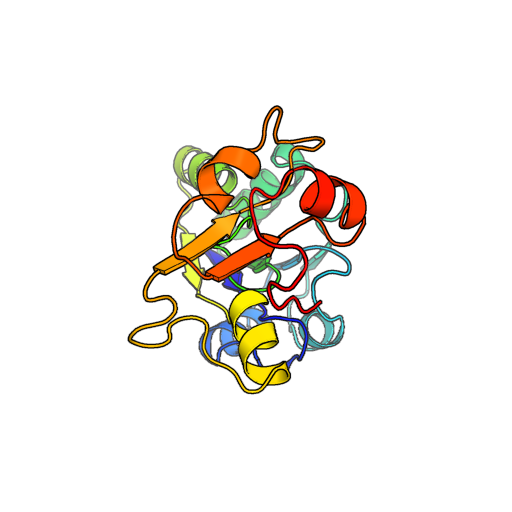A 1 92 ? 5.667 -3.653 12.535 1.00 95.00 92 GLU A CA 1
ATOM 677 C C . GLU A 1 92 ? 4.456 -3.203 13.372 1.00 95.00 92 GLU A C 1
ATOM 679 O O . GLU A 1 92 ? 4.433 -3.375 14.587 1.00 95.00 92 GLU A O 1
ATOM 684 N N . GLN A 1 93 ? 3.398 -2.701 12.723 1.00 97.00 93 GLN A N 1
ATOM 685 C CA . GLN A 1 93 ? 2.146 -2.350 13.401 1.00 97.00 93 GLN A CA 1
ATOM 686 C C . GLN A 1 93 ? 1.442 -3.595 13.956 1.00 97.00 93 GLN A C 1
ATOM 688 O O . GLN A 1 93 ? 0.972 -3.568 15.088 1.00 97.00 93 GLN A O 1
ATOM 693 N N . MET A 1 94 ? 1.377 -4.680 13.178 1.00 97.88 94 MET A N 1
ATOM 694 C CA . MET A 1 94 ? 0.782 -5.953 13.600 1.00 97.88 94 MET A CA 1
ATOM 695 C C . MET A 1 94 ? 1.506 -6.541 14.814 1.00 97.88 94 MET A C 1
ATOM 697 O O . MET A 1 94 ? 0.844 -6.926 15.771 1.00 97.88 94 MET A O 1
ATOM 701 N N . GLN A 1 95 ? 2.841 -6.504 14.832 1.00 97.69 95 GLN A N 1
ATOM 702 C CA . GLN A 1 95 ? 3.623 -6.950 15.986 1.00 97.69 95 GLN A CA 1
ATOM 703 C C . GLN A 1 95 ? 3.261 -6.170 17.262 1.00 97.69 95 GLN A C 1
ATOM 705 O O . GLN A 1 95 ? 3.008 -6.766 18.306 1.00 97.69 95 GLN A O 1
ATOM 710 N N . LEU A 1 96 ? 3.180 -4.841 17.181 1.00 97.50 96 LEU A N 1
ATOM 711 C CA . LEU A 1 96 ? 2.815 -4.010 18.332 1.00 97.50 96 LEU A CA 1
ATOM 712 C C . LEU A 1 96 ? 1.351 -4.223 18.772 1.00 97.50 96 LEU A C 1
ATOM 714 O O . LEU A 1 96 ? 1.027 -4.093 19.953 1.00 97.50 96 LEU A O 1
ATOM 718 N N . LEU A 1 97 ? 0.453 -4.566 17.841 1.00 97.75 97 LEU A N 1
ATOM 719 C CA . LEU A 1 97 ? -0.922 -4.962 18.162 1.00 97.75 97 LEU A CA 1
ATOM 720 C C . LEU A 1 97 ? -0.969 -6.323 18.874 1.00 97.75 97 LEU A C 1
ATOM 722 O O . LEU A 1 97 ? -1.712 -6.455 19.850 1.00 97.75 97 LEU A O 1
ATOM 726 N N . ASP A 1 98 ? -0.152 -7.289 18.444 1.00 98.06 98 ASP A N 1
ATOM 727 C CA . ASP A 1 98 ? -0.005 -8.594 19.100 1.00 98.06 98 ASP A CA 1
ATOM 728 C C . ASP A 1 98 ? 0.502 -8.432 20.542 1.00 98.06 98 ASP A C 1
ATOM 730 O O . ASP A 1 98 ? -0.095 -8.972 21.475 1.00 98.06 98 ASP A O 1
ATOM 734 N N . GLU A 1 99 ? 1.534 -7.608 20.751 1.00 97.62 99 GLU A N 1
ATOM 735 C CA . GLU A 1 99 ? 2.059 -7.259 22.082 1.00 97.62 99 GLU A CA 1
ATOM 736 C C . GLU A 1 99 ? 0.993 -6.593 22.974 1.00 97.62 99 GLU A C 1
ATOM 738 O O . GLU A 1 99 ? 0.953 -6.805 24.189 1.00 97.62 99 GLU A O 1
ATOM 743 N N . ALA A 1 100 ? 0.078 -5.825 22.376 1.00 96.75 100 ALA A N 1
ATOM 744 C CA . ALA A 1 100 ? -1.039 -5.190 23.067 1.00 96.75 100 ALA A CA 1
ATOM 745 C C . ALA A 1 100 ? -2.271 -6.102 23.258 1.00 96.75 100 ALA A C 1
ATOM 747 O O . ALA A 1 100 ? -3.248 -5.668 23.889 1.00 96.75 100 ALA A O 1
ATOM 748 N N . GLY A 1 101 ? -2.248 -7.330 22.726 1.00 96.94 101 GLY A N 1
ATOM 749 C CA . GLY A 1 101 ? -3.360 -8.281 22.757 1.00 96.94 101 GLY A CA 1
ATOM 750 C C . GLY A 1 101 ? -4.567 -7.861 21.910 1.00 96.94 101 GLY A C 1
ATOM 751 O O . GLY A 1 101 ? -5.697 -8.220 22.241 1.00 96.94 101 GLY A O 1
ATOM 752 N N . VAL A 1 102 ? -4.361 -7.063 20.858 1.00 98.06 102 VAL A N 1
ATOM 753 C CA . VAL A 1 102 ? -5.416 -6.561 19.964 1.00 98.06 102 VAL A CA 1
ATOM 754 C C . VAL A 1 102 ? -5.377 -7.319 18.640 1.00 98.06 102 VAL A C 1
ATOM 756 O O . VAL A 1 102 ? -4.382 -7.294 17.928 1.00 98.06 102 VAL A O 1
ATOM 759 N N . GLY A 1 103 ? -6.490 -7.963 18.279 1.00 97.94 103 GLY A N 1
ATOM 760 C CA . GLY A 1 103 ? -6.597 -8.674 17.006 1.00 97.94 103 GLY A CA 1
ATOM 761 C C . GLY A 1 103 ? -6.645 -7.735 15.799 1.00 97.94 103 GLY A C 1
ATOM 762 O O . GLY A 1 103 ? -7.100 -6.590 15.894 1.00 97.94 103 GLY A O 1
ATOM 763 N N . TYR A 1 104 ? -6.245 -8.253 14.641 1.00 98.38 104 TYR A N 1
ATOM 764 C CA . TYR A 1 104 ? -6.290 -7.532 13.374 1.00 98.38 104 TYR A CA 1
ATOM 765 C C . TYR A 1 104 ? -6.649 -8.434 12.191 1.00 98.38 104 TYR A C 1
ATOM 767 O O . TYR A 1 104 ? -6.529 -9.655 12.254 1.00 98.38 104 TYR A O 1
ATOM 775 N N . GLU A 1 105 ? -7.090 -7.814 11.097 1.00 98.31 105 GLU A N 1
ATOM 776 C CA . GLU A 1 105 ? -7.318 -8.469 9.808 1.00 98.31 105 GLU A CA 1
ATOM 777 C C . GLU A 1 105 ? -6.819 -7.592 8.655 1.00 98.31 105 GLU A C 1
ATOM 779 O O . GLU A 1 105 ? -6.873 -6.363 8.724 1.00 98.31 105 GLU A O 1
ATOM 784 N N . VAL A 1 106 ? -6.362 -8.231 7.574 1.00 98.56 106 VAL A N 1
ATOM 785 C CA . VAL A 1 106 ? -5.914 -7.552 6.352 1.00 98.56 106 VAL A CA 1
ATOM 786 C C . VAL A 1 106 ? -6.936 -7.774 5.240 1.00 98.56 106 VAL A C 1
ATOM 788 O O . VAL A 1 106 ? -7.287 -8.907 4.907 1.00 98.56 106 VAL A O 1
ATOM 791 N N . VAL A 1 107 ? -7.406 -6.682 4.645 1.00 98.62 107 VAL A N 1
ATOM 792 C CA . VAL A 1 107 ? -8.239 -6.678 3.444 1.00 98.62 107 VAL A CA 1
ATOM 793 C C . VAL A 1 107 ? -7.371 -6.266 2.257 1.00 98.62 107 VAL A C 1
ATOM 795 O O . VAL A 1 107 ? -6.855 -5.143 2.259 1.00 98.62 107 VAL A O 1
ATOM 798 N N . PRO A 1 108 ? -7.212 -7.140 1.246 1.00 98.50 108 PRO A N 1
ATOM 799 C CA . PRO A 1 108 ? -6.375 -6.840 0.094 1.00 98.50 108 PRO A CA 1
ATOM 800 C C . PRO A 1 108 ? -6.954 -5.680 -0.719 1.00 98.50 108 PRO A C 1
ATOM 802 O O . PRO A 1 108 ? -8.160 -5.404 -0.688 1.00 98.50 108 PRO A O 1
ATOM 805 N N . GLY A 1 109 ? -6.078 -5.028 -1.473 1.00 98.25 109 GLY A N 1
ATOM 806 C CA . GLY A 1 109 ? -6.406 -3.941 -2.384 1.00 98.25 109 GLY A CA 1
ATOM 807 C C . GLY A 1 109 ? -5.830 -4.163 -3.777 1.00 98.25 109 GLY A C 1
ATOM 808 O O . GLY A 1 109 ? -5.057 -5.083 -4.038 1.00 98.25 109 GLY A O 1
ATOM 809 N N . VAL A 1 110 ? -6.211 -3.293 -4.706 1.00 98.31 110 VAL A N 1
ATOM 810 C CA . VAL A 1 110 ? -5.603 -3.271 -6.038 1.00 98.31 110 VAL A CA 1
ATOM 811 C C . VAL A 1 110 ? -4.311 -2.455 -5.967 1.00 98.31 110 VAL A C 1
ATOM 813 O O . VAL A 1 110 ? -4.343 -1.242 -5.777 1.00 98.31 110 VAL A O 1
ATOM 816 N N . SER A 1 111 ? -3.158 -3.107 -6.115 1.00 97.81 111 SER A N 1
ATOM 817 C CA . SER A 1 111 ? -1.863 -2.411 -6.138 1.00 97.81 111 SER A CA 1
ATOM 818 C C . SER A 1 111 ? -1.702 -1.523 -7.381 1.00 97.81 111 SER A C 1
ATOM 820 O O . SER A 1 111 ? -2.188 -1.858 -8.466 1.00 97.81 111 SER A O 1
ATOM 822 N N . SER A 1 112 ? -0.947 -0.425 -7.249 1.00 96.69 112 SER A N 1
ATOM 823 C CA . SER A 1 112 ? -0.560 0.446 -8.371 1.00 96.69 112 SER A CA 1
ATOM 824 C C . SER A 1 112 ? 0.196 -0.304 -9.472 1.00 96.69 112 SER A C 1
ATOM 826 O O . SER A 1 112 ? 0.070 0.053 -10.638 1.00 96.69 112 SER A O 1
ATOM 828 N N . LEU A 1 113 ? 0.885 -1.396 -9.122 1.00 97.06 113 LEU A N 1
ATOM 829 C CA . LEU A 1 113 ? 1.458 -2.367 -10.059 1.00 97.06 113 LEU A CA 1
ATOM 830 C C . LEU A 1 113 ? 0.429 -2.795 -11.120 1.00 97.06 113 LEU A C 1
ATOM 832 O O . LEU A 1 113 ? 0.653 -2.643 -12.318 1.00 97.06 113 LEU A O 1
ATOM 836 N N . PHE A 1 114 ? -0.716 -3.324 -10.685 1.00 97.88 114 PHE A N 1
ATOM 837 C CA . PHE A 1 114 ? -1.737 -3.839 -11.599 1.00 97.88 114 PHE A CA 1
ATOM 838 C C . PHE A 1 114 ? -2.512 -2.716 -12.287 1.00 97.88 114 PHE A C 1
ATOM 840 O O . PHE A 1 114 ? -2.926 -2.871 -13.435 1.00 97.88 114 PHE A O 1
ATOM 847 N N . ALA A 1 115 ? -2.649 -1.567 -11.624 1.00 97.69 115 ALA A N 1
ATOM 848 C CA . ALA A 1 115 ? -3.213 -0.372 -12.240 1.00 97.69 115 ALA A CA 1
ATOM 849 C C . ALA A 1 115 ? -2.366 0.107 -13.432 1.00 97.69 115 ALA A C 1
ATOM 851 O O . ALA A 1 115 ? -2.917 0.417 -14.486 1.00 97.69 115 ALA A O 1
ATOM 852 N N . ALA A 1 116 ? -1.035 0.094 -13.298 1.00 97.31 116 ALA A N 1
ATOM 853 C CA . ALA A 1 116 ? -0.115 0.433 -14.379 1.00 97.31 116 ALA A CA 1
ATOM 854 C C . ALA A 1 116 ? -0.234 -0.552 -15.552 1.00 97.31 116 ALA A C 1
ATOM 856 O O . ALA A 1 116 ? -0.353 -0.121 -16.697 1.00 97.31 116 ALA A O 1
ATOM 857 N N . ALA A 1 117 ? -0.299 -1.865 -15.289 1.00 97.50 117 ALA A N 1
ATOM 858 C CA . ALA A 1 117 ? -0.538 -2.856 -16.345 1.00 97.50 117 ALA A CA 1
ATOM 859 C C . ALA A 1 117 ? -1.847 -2.592 -17.107 1.00 97.50 117 ALA A C 1
ATOM 861 O O . ALA A 1 117 ? -1.861 -2.608 -18.340 1.00 97.50 117 ALA A O 1
ATOM 862 N N . ALA A 1 118 ? -2.932 -2.303 -16.383 1.00 97.94 118 ALA A N 1
ATOM 863 C CA . ALA A 1 118 ? -4.228 -1.997 -16.980 1.00 97.94 118 ALA A CA 1
ATOM 864 C C . ALA A 1 118 ? -4.187 -0.715 -17.828 1.00 97.94 118 ALA A C 1
ATOM 866 O O . ALA A 1 118 ? -4.687 -0.709 -18.954 1.00 97.94 118 ALA A O 1
ATOM 867 N N . ALA A 1 119 ? -3.545 0.348 -17.331 1.00 97.75 119 ALA A N 1
ATOM 868 C CA . ALA A 1 119 ? -3.384 1.607 -18.057 1.00 97.75 119 ALA A CA 1
ATOM 869 C C . ALA A 1 119 ? -2.565 1.432 -19.348 1.00 97.75 119 ALA A C 1
ATOM 871 O O . ALA A 1 119 ? -2.935 1.957 -20.398 1.00 97.75 119 ALA A O 1
ATOM 872 N N . LEU A 1 120 ? -1.502 0.626 -19.286 1.00 97.50 120 LEU A N 1
ATOM 873 C CA . LEU A 1 120 ? -0.653 0.279 -20.428 1.00 97.50 120 LEU A CA 1
ATOM 874 C C . LEU A 1 120 ? -1.280 -0.769 -21.358 1.00 97.50 120 LEU A C 1
ATOM 876 O O . LEU A 1 120 ? -0.716 -1.058 -22.411 1.00 97.50 120 LEU A O 1
ATOM 880 N N . ARG A 1 121 ? -2.436 -1.337 -20.987 1.00 97.25 121 ARG A N 1
ATOM 881 C CA . ARG A 1 121 ? -3.117 -2.427 -21.707 1.00 97.25 121 ARG A CA 1
ATOM 882 C C . ARG A 1 121 ? -2.186 -3.610 -21.966 1.00 97.25 121 ARG A C 1
ATOM 884 O O . ARG A 1 121 ? -2.146 -4.160 -23.065 1.00 97.25 121 ARG A O 1
ATOM 891 N N . THR A 1 122 ? -1.426 -3.977 -20.942 1.00 95.19 122 THR A N 1
ATOM 892 C CA . THR A 1 122 ? -0.406 -5.019 -21.019 1.00 95.19 122 THR A CA 1
ATOM 893 C C . THR A 1 122 ? -0.573 -6.049 -19.906 1.00 95.19 122 THR A C 1
ATOM 895 O O . THR A 1 122 ? -1.380 -5.894 -18.991 1.00 95.19 122 THR A O 1
ATOM 898 N N . GLN A 1 123 ? 0.230 -7.103 -19.983 1.00 95.62 123 GLN A N 1
ATOM 899 C CA . GLN A 1 123 ? 0.459 -8.060 -18.912 1.00 95.62 123 GLN A CA 1
ATOM 900 C C . GLN A 1 123 ? 1.954 -8.091 -18.595 1.00 95.62 123 GLN A C 1
ATOM 902 O O . GLN A 1 123 ? 2.787 -7.945 -19.489 1.00 95.62 123 GLN A O 1
ATOM 907 N N . PHE A 1 124 ? 2.310 -8.285 -17.326 1.00 96.88 124 PHE A N 1
ATOM 908 C CA . PHE A 1 124 ? 3.720 -8.336 -16.931 1.00 96.88 124 PHE A CA 1
ATOM 909 C C . PHE A 1 124 ? 4.389 -9.674 -17.226 1.00 96.88 124 PHE A C 1
ATOM 911 O O . PHE A 1 124 ? 5.616 -9.734 -17.280 1.00 96.88 124 PHE A O 1
ATOM 918 N N . THR A 1 125 ? 3.601 -10.730 -17.418 1.00 96.81 125 THR A N 1
ATOM 919 C CA . THR A 1 125 ? 4.097 -12.045 -17.803 1.00 96.81 125 THR A CA 1
ATOM 920 C C . THR A 1 125 ? 3.630 -12.378 -19.213 1.00 96.81 125 THR A C 1
ATOM 922 O O . THR A 1 125 ? 2.439 -12.378 -19.509 1.00 96.81 125 THR A O 1
ATOM 925 N N . LEU A 1 126 ? 4.576 -12.632 -20.109 1.00 93.00 126 LEU A N 1
ATOM 926 C CA . LEU A 1 126 ? 4.344 -12.954 -21.509 1.00 93.00 126 LEU A CA 1
ATOM 927 C C . LEU A 1 126 ? 5.217 -14.152 -21.888 1.00 93.00 126 LEU A C 1
ATOM 929 O O . LEU A 1 126 ? 6.446 -14.078 -21.811 1.00 93.00 126 LEU A O 1
ATOM 933 N N . GLY A 1 127 ? 4.570 -15.244 -22.299 1.00 93.75 127 GLY A N 1
ATOM 934 C CA . GLY A 1 127 ? 5.244 -16.491 -22.662 1.00 93.75 127 GLY A CA 1
ATOM 935 C C . GLY A 1 127 ? 6.309 -16.273 -23.735 1.00 93.75 127 GLY A C 1
ATOM 936 O O . GLY A 1 127 ? 6.078 -15.571 -24.721 1.00 93.75 127 GLY A O 1
ATOM 937 N N . GLY A 1 128 ? 7.495 -16.840 -23.515 1.00 90.19 128 GLY A N 1
ATOM 938 C CA . GLY A 1 128 ? 8.648 -16.671 -24.407 1.00 90.19 128 GLY A CA 1
ATOM 939 C C . GLY A 1 128 ? 9.328 -15.293 -24.366 1.00 90.19 128 GLY A C 1
ATOM 940 O O . GLY A 1 128 ? 10.303 -15.095 -25.087 1.00 90.19 128 GLY A O 1
ATOM 941 N N . VAL A 1 129 ? 8.858 -14.355 -23.532 1.00 91.88 129 VAL A N 1
ATOM 942 C CA . VAL A 1 129 ? 9.464 -13.019 -23.365 1.00 91.88 129 VAL A CA 1
ATOM 943 C C . VAL A 1 129 ? 9.899 -12.786 -21.921 1.00 91.88 129 VAL A C 1
ATOM 945 O O . VAL A 1 129 ? 11.077 -12.561 -21.661 1.00 91.88 129 VAL A O 1
ATOM 948 N N . ALA A 1 130 ? 8.965 -12.858 -20.975 1.00 93.62 130 ALA A N 1
ATOM 949 C CA . ALA A 1 130 ? 9.233 -12.731 -19.547 1.00 93.62 130 ALA A CA 1
ATOM 950 C C . ALA A 1 130 ? 8.129 -13.452 -18.773 1.00 93.62 130 ALA A C 1
ATOM 952 O O . ALA A 1 130 ? 6.987 -13.016 -18.782 1.00 93.62 130 ALA A O 1
ATOM 953 N N . GLU A 1 131 ? 8.455 -14.544 -18.089 1.00 95.88 131 GLU A N 1
ATOM 954 C CA . GLU A 1 131 ? 7.487 -15.298 -17.268 1.00 95.88 131 GLU A CA 1
ATOM 955 C C . GLU A 1 131 ? 7.601 -14.967 -15.774 1.00 95.88 131 GLU A C 1
ATOM 957 O O . GLU A 1 131 ? 6.833 -15.458 -14.950 1.00 95.88 131 GLU A O 1
ATOM 962 N N . THR A 1 132 ? 8.526 -14.069 -15.439 1.00 97.38 132 THR A N 1
ATOM 963 C CA . THR A 1 132 ? 8.826 -13.629 -14.081 1.00 97.38 132 THR A CA 1
ATOM 964 C C . THR A 1 132 ? 8.551 -12.136 -13.951 1.00 97.38 132 THR A C 1
ATOM 966 O O . THR A 1 132 ? 8.944 -11.346 -14.813 1.00 97.38 132 THR A O 1
ATOM 969 N N . LEU A 1 133 ? 7.927 -11.746 -12.841 1.00 98.00 133 LEU A N 1
ATOM 970 C CA . LEU A 1 133 ? 7.783 -10.358 -12.411 1.00 98.00 133 LEU A CA 1
ATOM 971 C C . LEU A 1 133 ? 8.639 -10.134 -11.163 1.00 98.00 133 LEU A C 1
ATOM 973 O O . LEU A 1 133 ? 8.496 -10.848 -10.173 1.00 98.00 133 LEU A O 1
ATOM 977 N N . ILE A 1 134 ? 9.496 -9.121 -11.205 1.00 98.19 134 ILE A N 1
ATOM 978 C CA . ILE A 1 134 ? 10.294 -8.670 -10.067 1.00 98.19 134 ILE A CA 1
ATOM 979 C C . ILE A 1 134 ? 9.775 -7.297 -9.645 1.00 98.19 134 ILE A C 1
ATOM 981 O O . ILE A 1 134 ? 9.807 -6.343 -10.422 1.00 98.19 134 ILE A O 1
ATOM 985 N N . VAL A 1 135 ? 9.319 -7.198 -8.398 1.00 97.94 135 VAL A N 1
ATOM 986 C CA . VAL A 1 135 ? 8.908 -5.938 -7.768 1.00 97.94 135 VAL A CA 1
ATOM 987 C C . VAL A 1 135 ? 10.018 -5.490 -6.827 1.00 97.94 135 VAL A C 1
ATOM 989 O O . VAL A 1 135 ? 10.429 -6.246 -5.952 1.00 97.94 135 VAL A O 1
ATOM 992 N N . THR A 1 136 ? 10.523 -4.272 -7.007 1.00 97.25 136 THR A N 1
ATOM 993 C CA . THR A 1 136 ? 11.636 -3.742 -6.209 1.00 97.25 136 THR A CA 1
ATOM 994 C C . THR A 1 136 ? 11.527 -2.226 -6.024 1.00 97.25 136 THR A C 1
ATOM 996 O O . THR A 1 136 ? 10.563 -1.601 -6.468 1.00 97.25 136 THR A O 1
ATOM 999 N N . ARG A 1 137 ? 12.496 -1.623 -5.333 1.00 96.38 137 ARG A N 1
ATOM 1000 C CA . ARG A 1 137 ? 12.621 -0.175 -5.120 1.00 96.38 137 ARG A CA 1
ATOM 1001 C C . ARG A 1 137 ? 14.099 0.232 -5.101 1.00 96.38 137 ARG A C 1
ATOM 1003 O O . ARG A 1 137 ? 14.930 -0.581 -4.693 1.00 96.38 137 ARG A O 1
ATOM 1010 N N . PRO A 1 138 ? 14.453 1.461 -5.505 1.00 96.50 138 PRO A N 1
ATOM 1011 C CA . PRO A 1 138 ? 15.832 1.930 -5.417 1.00 96.50 138 PRO A CA 1
ATOM 1012 C C . PRO A 1 138 ? 16.228 2.275 -3.968 1.00 96.50 138 PRO A C 1
ATOM 1014 O O . PRO A 1 138 ? 15.380 2.606 -3.137 1.00 96.50 138 PRO A O 1
ATOM 1017 N N . ALA A 1 139 ? 17.528 2.231 -3.662 1.00 95.12 139 ALA A N 1
ATOM 1018 C CA . ALA A 1 139 ? 18.084 2.484 -2.328 1.00 95.12 139 ALA A CA 1
ATOM 1019 C C . ALA A 1 139 ? 17.785 3.911 -1.880 1.00 95.12 139 ALA A C 1
ATOM 1021 O O . ALA A 1 139 ? 18.074 4.830 -2.630 1.00 95.12 139 ALA A O 1
ATOM 1022 N N . GLY A 1 140 ? 17.252 4.142 -0.691 1.00 90.19 140 GLY A N 1
ATOM 1023 C CA . GLY A 1 140 ? 16.866 5.478 -0.240 1.00 90.19 140 GLY A CA 1
ATOM 1024 C C . GLY A 1 140 ? 16.943 5.602 1.272 1.00 90.19 140 GLY A C 1
ATOM 1025 O O . GLY A 1 140 ? 17.655 4.853 1.930 1.00 90.19 140 GLY A O 1
ATOM 1026 N N . LYS A 1 141 ? 16.156 6.515 1.851 1.00 84.12 141 LYS A N 1
ATOM 1027 C CA . LYS A 1 141 ? 16.169 6.776 3.304 1.00 84.12 141 LYS A CA 1
ATOM 1028 C C . LYS A 1 141 ? 15.987 5.521 4.168 1.00 84.12 141 LYS A C 1
ATOM 1030 O O . LYS A 1 141 ? 16.532 5.462 5.260 1.00 84.12 141 LYS A O 1
ATOM 1035 N N . THR A 1 142 ? 15.208 4.548 3.693 1.00 85.06 142 THR A N 1
ATOM 1036 C CA . THR A 1 142 ? 14.864 3.316 4.427 1.00 85.06 142 THR A CA 1
ATOM 1037 C C . THR A 1 142 ? 15.389 2.044 3.755 1.00 85.06 142 THR A C 1
ATOM 1039 O O . THR A 1 142 ? 14.940 0.947 4.082 1.00 85.06 142 THR A O 1
ATOM 1042 N N . LEU A 1 143 ? 16.299 2.172 2.784 1.00 91.69 143 LEU A N 1
ATOM 1043 C CA . LEU A 1 143 ? 16.968 1.045 2.133 1.00 91.69 143 LEU A CA 1
ATOM 1044 C C . LEU A 1 143 ? 18.401 1.449 1.792 1.00 91.69 143 LEU A C 1
ATOM 1046 O O . LEU A 1 143 ? 18.600 2.230 0.869 1.00 91.69 143 LEU A O 1
ATOM 1050 N N . GLU A 1 144 ? 19.379 0.911 2.515 1.00 92.75 144 GLU A N 1
ATOM 1051 C CA . GLU A 1 144 ? 20.792 1.287 2.366 1.00 92.75 144 GLU A CA 1
ATOM 1052 C C . GLU A 1 144 ? 21.352 0.946 0.978 1.00 92.75 144 GLU A C 1
ATOM 1054 O O . GLU A 1 144 ? 22.017 1.767 0.346 1.00 92.75 144 GLU A O 1
ATOM 1059 N N . ARG A 1 145 ? 21.044 -0.253 0.477 1.00 94.69 145 ARG A N 1
ATOM 1060 C CA . ARG A 1 145 ? 21.490 -0.742 -0.828 1.00 94.69 145 ARG A CA 1
ATOM 1061 C C . ARG A 1 145 ? 20.333 -1.400 -1.568 1.00 94.69 145 ARG A C 1
ATOM 1063 O O . ARG A 1 145 ? 19.565 -2.152 -0.979 1.00 94.69 145 ARG A O 1
ATOM 1070 N N . ASP A 1 146 ? 20.242 -1.121 -2.864 1.00 96.00 146 ASP A N 1
ATOM 1071 C CA . ASP A 1 146 ? 19.345 -1.814 -3.780 1.00 96.00 146 ASP A CA 1
ATOM 1072 C C . ASP A 1 146 ? 20.095 -2.879 -4.572 1.00 96.00 146 ASP A C 1
ATOM 1074 O O . ASP A 1 146 ? 21.320 -2.852 -4.700 1.00 96.00 146 ASP A O 1
ATOM 1078 N N . GLU A 1 147 ? 19.323 -3.821 -5.095 1.00 97.00 147 GLU A N 1
ATOM 1079 C CA . GLU A 1 147 ? 19.809 -4.940 -5.900 1.00 97.00 147 GLU A CA 1
ATOM 1080 C C . GLU A 1 147 ? 19.459 -4.735 -7.382 1.00 97.00 147 GLU A C 1
ATOM 1082 O O . GLU A 1 147 ? 19.330 -5.692 -8.141 1.00 97.00 147 GLU A O 1
ATOM 1087 N N . ILE A 1 148 ? 19.237 -3.488 -7.821 1.00 97.69 148 ILE A N 1
ATOM 1088 C CA . ILE A 1 148 ? 18.815 -3.191 -9.201 1.00 97.69 148 ILE A CA 1
ATOM 1089 C C . ILE A 1 148 ? 19.805 -3.759 -10.233 1.00 97.69 148 ILE A C 1
ATOM 1091 O O . ILE A 1 148 ? 19.346 -4.391 -11.197 1.00 97.69 148 ILE A O 1
ATOM 1095 N N . PRO A 1 149 ? 21.137 -3.602 -10.070 1.00 97.44 149 PRO A N 1
ATOM 1096 C CA . PRO A 1 149 ? 22.091 -4.175 -11.012 1.00 97.44 149 PRO A CA 1
ATOM 1097 C C . PRO A 1 149 ? 21.974 -5.695 -11.126 1.00 97.44 149 PRO A C 1
ATOM 1099 O O . PRO A 1 149 ? 22.015 -6.222 -12.234 1.00 97.44 149 PRO A O 1
ATOM 1102 N N . GLU A 1 150 ? 21.817 -6.400 -10.009 1.00 97.62 150 GLU A N 1
ATOM 1103 C CA . GLU A 1 150 ? 21.729 -7.856 -9.948 1.00 97.62 150 GLU A CA 1
ATOM 1104 C C . GLU A 1 150 ? 20.381 -8.355 -10.494 1.00 97.62 150 GLU A C 1
ATOM 1106 O O . GLU A 1 150 ? 20.351 -9.164 -11.426 1.00 97.62 150 GLU A O 1
ATOM 1111 N N . LEU A 1 151 ? 19.268 -7.798 -10.007 1.00 97.62 151 LEU A N 1
ATOM 1112 C CA . LEU A 1 151 ? 17.908 -8.155 -10.422 1.00 97.62 151 LEU A CA 1
ATOM 1113 C C . LEU A 1 151 ? 17.674 -7.920 -11.918 1.00 97.62 151 LEU A C 1
ATOM 1115 O O . LEU A 1 151 ? 16.977 -8.697 -12.573 1.00 97.62 151 LEU A O 1
ATOM 1119 N N . SER A 1 152 ? 18.289 -6.879 -12.488 1.00 96.94 152 SER A N 1
ATOM 1120 C CA . SER A 1 152 ? 18.128 -6.547 -13.907 1.00 96.94 152 SER A CA 1
ATOM 1121 C C . SER A 1 152 ? 18.800 -7.519 -14.877 1.00 96.94 152 SER A C 1
ATOM 1123 O O . SER A 1 152 ? 18.529 -7.457 -16.076 1.00 96.94 152 SER A O 1
ATOM 1125 N N . THR A 1 153 ? 19.618 -8.453 -14.384 1.00 96.12 153 THR A N 1
ATOM 1126 C CA . THR A 1 153 ? 20.228 -9.493 -15.225 1.00 96.12 153 THR A CA 1
ATOM 1127 C C . THR A 1 153 ? 19.273 -10.639 -15.569 1.00 96.12 153 THR A C 1
ATOM 1129 O O . THR A 1 153 ? 19.448 -11.289 -16.599 1.00 96.12 153 THR A O 1
ATOM 1132 N N . HIS A 1 154 ? 18.232 -10.874 -14.765 1.00 95.12 154 HIS A N 1
ATOM 1133 C CA . HIS A 1 154 ? 17.258 -11.946 -15.000 1.00 95.12 154 HIS A CA 1
ATOM 1134 C C . HIS A 1 154 ? 16.344 -11.635 -16.180 1.00 95.12 154 HIS A C 1
ATOM 1136 O O . HIS A 1 154 ? 15.985 -10.485 -16.376 1.00 95.12 154 HIS A O 1
ATOM 1142 N N . THR A 1 155 ? 15.872 -12.620 -16.942 1.00 92.81 155 THR A N 1
ATOM 1143 C CA . THR A 1 155 ? 14.811 -12.395 -17.944 1.00 92.81 155 THR A CA 1
ATOM 1144 C C . THR A 1 155 ? 13.453 -12.267 -17.246 1.00 92.81 155 THR A C 1
ATOM 1146 O O . THR A 1 155 ? 12.759 -13.254 -17.015 1.00 92.81 155 THR A O 1
ATOM 1149 N N . ALA A 1 156 ? 13.110 -11.044 -16.845 1.00 96.75 156 ALA A N 1
ATOM 1150 C CA . ALA A 1 156 ? 11.937 -10.717 -16.046 1.00 96.75 156 ALA A CA 1
ATOM 1151 C C . ALA A 1 156 ? 11.459 -9.292 -16.343 1.00 96.75 156 ALA A C 1
ATOM 1153 O O . ALA A 1 156 ? 12.261 -8.411 -16.678 1.00 96.75 156 ALA A O 1
ATOM 1154 N N . THR A 1 157 ? 10.166 -9.062 -16.147 1.00 97.81 157 THR A N 1
ATOM 1155 C CA . THR A 1 157 ? 9.601 -7.714 -16.085 1.00 97.81 157 THR A CA 1
ATOM 1156 C C . THR A 1 157 ? 9.951 -7.101 -14.731 1.00 97.81 157 THR A C 1
ATOM 1158 O O . THR A 1 157 ? 9.743 -7.732 -13.695 1.00 97.81 157 THR A O 1
ATOM 1161 N N . LEU A 1 158 ? 10.504 -5.886 -14.732 1.00 97.56 158 LEU A N 1
ATOM 1162 C CA . LEU A 1 158 ? 10.901 -5.159 -13.522 1.00 97.56 158 LEU A CA 1
ATOM 1163 C C . LEU A 1 158 ? 9.895 -4.048 -13.243 1.00 97.56 158 LEU A C 1
ATOM 1165 O O . LEU A 1 158 ? 9.600 -3.250 -14.131 1.00 97.56 158 LEU A O 1
ATOM 1169 N N . VAL A 1 159 ? 9.411 -3.970 -12.007 1.00 97.62 159 VAL A N 1
ATOM 1170 C CA . VAL A 1 159 ? 8.551 -2.878 -11.547 1.00 97.62 159 VAL A CA 1
ATOM 1171 C C . VAL A 1 159 ? 9.179 -2.209 -10.336 1.00 97.62 159 VAL A C 1
ATOM 1173 O O . VAL A 1 159 ? 9.463 -2.855 -9.326 1.00 97.62 159 VAL A O 1
ATOM 1176 N N . PHE A 1 160 ? 9.377 -0.897 -10.452 1.00 97.31 160 PHE A N 1
ATOM 1177 C CA . PHE A 1 160 ? 10.007 -0.069 -9.433 1.00 97.31 160 PHE A CA 1
ATOM 1178 C C . PHE A 1 160 ? 8.952 0.738 -8.682 1.00 97.31 160 PHE A C 1
ATOM 1180 O O . PHE A 1 160 ? 8.274 1.588 -9.254 1.00 97.31 160 PHE A O 1
ATOM 1187 N N . PHE A 1 161 ? 8.838 0.493 -7.383 1.00 96.12 161 PHE A N 1
ATOM 1188 C CA . PHE A 1 161 ? 8.103 1.351 -6.462 1.00 96.12 161 PHE A CA 1
ATOM 1189 C C . PHE A 1 161 ? 9.047 2.395 -5.864 1.00 96.12 161 PHE A C 1
ATOM 1191 O O . PHE A 1 161 ? 10.255 2.176 -5.790 1.00 96.12 161 PHE A O 1
ATOM 1198 N N . LEU A 1 162 ? 8.490 3.515 -5.386 1.00 92.88 162 LEU A N 1
ATOM 1199 C CA . LEU A 1 162 ? 9.226 4.538 -4.625 1.00 92.88 162 LEU A CA 1
ATOM 1200 C C . LEU A 1 162 ? 10.478 5.079 -5.355 1.00 92.88 162 LEU A C 1
ATOM 1202 O O . LEU A 1 162 ? 11.513 5.298 -4.729 1.00 92.88 162 LEU A O 1
ATOM 1206 N N . GLY A 1 163 ? 10.399 5.241 -6.680 1.00 90.62 163 GLY A N 1
ATOM 1207 C CA . GLY A 1 163 ? 11.548 5.629 -7.506 1.00 90.62 163 GLY A CA 1
ATOM 1208 C C . GLY A 1 163 ? 11.248 6.598 -8.649 1.00 90.62 163 GLY A C 1
ATOM 1209 O O . GLY A 1 163 ? 12.108 6.791 -9.502 1.00 90.62 163 GLY A O 1
ATOM 1210 N N . ALA A 1 164 ? 10.052 7.192 -8.696 1.00 90.75 164 ALA A N 1
ATOM 1211 C CA . ALA A 1 164 ? 9.652 8.095 -9.781 1.00 90.75 164 ALA A CA 1
ATOM 1212 C C . ALA A 1 164 ? 10.535 9.354 -9.869 1.00 90.75 164 ALA A C 1
ATOM 1214 O O . ALA A 1 164 ? 10.809 9.853 -10.952 1.00 90.75 164 ALA A O 1
ATOM 1215 N N . ASP A 1 165 ? 11.035 9.841 -8.737 1.00 92.25 165 ASP A N 1
ATOM 1216 C CA . ASP A 1 165 ? 11.985 10.952 -8.637 1.00 92.25 165 ASP A CA 1
ATOM 1217 C C . ASP A 1 165 ? 13.444 10.533 -8.893 1.00 92.25 165 ASP A C 1
ATOM 1219 O O . ASP A 1 165 ? 14.344 11.366 -8.853 1.00 92.25 165 ASP A O 1
ATOM 1223 N N . ARG A 1 166 ? 13.691 9.242 -9.152 1.00 92.88 166 ARG A N 1
ATOM 1224 C CA . ARG A 1 166 ? 15.030 8.634 -9.237 1.00 92.88 166 ARG A CA 1
ATOM 1225 C C . ARG A 1 166 ? 15.220 7.778 -10.483 1.00 92.88 166 ARG A C 1
ATOM 1227 O O . ARG A 1 166 ? 16.030 6.852 -10.500 1.00 92.88 166 ARG A O 1
ATOM 1234 N N . ILE A 1 167 ? 14.473 8.101 -11.535 1.00 94.19 167 ILE A N 1
ATOM 1235 C CA . ILE A 1 167 ? 14.488 7.374 -12.807 1.00 94.19 167 ILE A CA 1
ATOM 1236 C C . ILE A 1 167 ? 15.901 7.323 -13.400 1.00 94.19 167 ILE A C 1
ATOM 1238 O O . ILE A 1 167 ? 16.353 6.242 -13.770 1.00 94.19 167 ILE A O 1
ATOM 1242 N N . ASP A 1 168 ? 16.630 8.442 -13.413 1.00 94.06 168 ASP A N 1
ATOM 1243 C CA . ASP A 1 168 ? 17.990 8.492 -13.969 1.00 94.06 168 ASP A CA 1
ATOM 1244 C C . ASP A 1 168 ? 18.956 7.561 -13.219 1.00 94.06 168 ASP A C 1
ATOM 1246 O O . ASP A 1 168 ? 19.751 6.844 -13.830 1.00 94.06 168 ASP A O 1
ATOM 1250 N N . GLU A 1 169 ? 18.847 7.505 -11.889 1.00 94.88 169 GLU A N 1
ATOM 1251 C CA . GLU A 1 169 ? 19.653 6.606 -11.061 1.00 94.88 169 GLU A CA 1
ATOM 1252 C C . GLU A 1 169 ? 19.301 5.133 -11.292 1.00 94.88 169 GLU A C 1
ATOM 1254 O O . GLU A 1 169 ? 20.192 4.283 -11.322 1.00 94.88 169 GLU A O 1
ATOM 1259 N N . ILE A 1 170 ? 18.009 4.821 -11.446 1.00 96.38 170 ILE A N 1
ATOM 1260 C CA . ILE A 1 170 ? 17.547 3.467 -11.764 1.00 96.38 170 ILE A CA 1
ATOM 1261 C C . ILE A 1 170 ? 18.127 3.045 -13.114 1.00 96.38 170 ILE A C 1
ATOM 1263 O O . ILE A 1 170 ? 18.760 1.993 -13.194 1.00 96.38 170 ILE A O 1
ATOM 1267 N N . ILE A 1 171 ? 17.970 3.873 -14.152 1.00 95.00 171 ILE A N 1
ATOM 1268 C CA . ILE A 1 171 ? 18.451 3.585 -15.510 1.00 95.00 171 ILE A CA 1
ATOM 1269 C C . ILE A 1 171 ? 19.965 3.357 -15.515 1.00 95.00 171 ILE A C 1
ATOM 1271 O O . ILE A 1 171 ? 20.424 2.379 -16.102 1.00 95.00 171 ILE A O 1
ATOM 1275 N N . ALA A 1 172 ? 20.737 4.192 -14.813 1.00 95.50 172 ALA A N 1
ATOM 1276 C CA . ALA A 1 172 ? 22.192 4.054 -14.730 1.00 95.50 172 ALA A CA 1
ATOM 1277 C C . ALA A 1 172 ? 22.654 2.728 -14.090 1.00 95.50 172 ALA A C 1
ATOM 1279 O O . ALA A 1 172 ? 23.766 2.268 -14.353 1.00 95.50 172 ALA A O 1
ATOM 1280 N N . LYS A 1 173 ? 21.815 2.104 -13.253 1.00 96.56 173 LYS A N 1
ATOM 1281 C CA . LYS A 1 173 ? 22.098 0.825 -12.583 1.00 96.56 173 LYS A CA 1
ATOM 1282 C C . LYS A 1 173 ? 21.663 -0.398 -13.393 1.00 96.56 173 LYS A C 1
ATOM 1284 O O . LYS A 1 173 ? 22.148 -1.498 -13.118 1.00 96.56 173 LYS A O 1
ATOM 1289 N N . LEU A 1 174 ? 20.754 -0.242 -14.358 1.00 96.94 174 LEU A N 1
ATOM 1290 C CA . LEU A 1 174 ? 20.208 -1.360 -15.129 1.00 96.94 174 LEU A CA 1
ATOM 1291 C C . LEU A 1 174 ? 21.275 -2.013 -16.014 1.00 96.94 174 LEU A C 1
ATOM 1293 O O . LEU A 1 174 ? 21.952 -1.365 -16.807 1.00 96.94 174 LEU A O 1
ATOM 1297 N N . ARG A 1 175 ? 21.352 -3.343 -15.962 1.00 96.44 175 ARG A N 1
ATOM 1298 C CA . ARG A 1 175 ? 22.178 -4.165 -16.856 1.00 96.44 175 ARG A CA 1
ATOM 1299 C C . ARG A 1 175 ? 21.334 -4.700 -18.011 1.00 96.44 175 ARG A C 1
ATOM 1301 O O . ARG A 1 175 ? 21.148 -5.905 -18.166 1.00 96.44 175 ARG A O 1
ATOM 1308 N N . ARG A 1 176 ? 20.782 -3.779 -18.807 1.00 93.88 176 ARG A N 1
ATOM 1309 C CA . ARG A 1 176 ? 19.877 -4.056 -19.935 1.00 93.88 176 ARG A CA 1
ATOM 1310 C C . ARG A 1 176 ? 20.286 -3.284 -21.191 1.00 93.88 176 ARG A C 1
ATOM 1312 O O . ARG A 1 176 ? 20.872 -2.210 -21.070 1.00 93.88 176 ARG A O 1
ATOM 1319 N N . PRO A 1 177 ? 19.950 -3.779 -22.397 1.00 94.25 177 PRO A N 1
ATOM 1320 C CA . PRO A 1 177 ? 20.092 -2.990 -23.614 1.00 94.25 177 PRO A CA 1
ATOM 1321 C C . PRO A 1 177 ? 19.322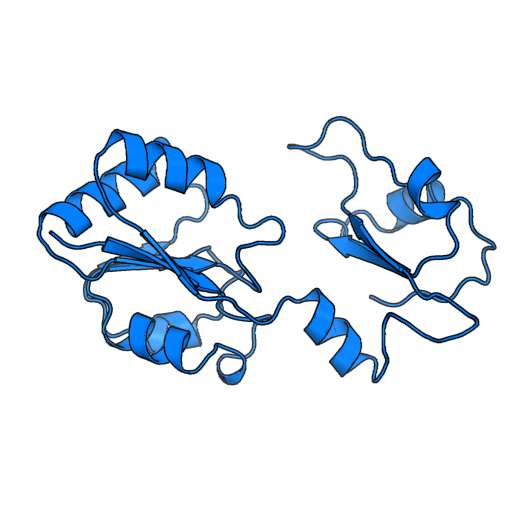 -1.660 -23.512 1.00 94.25 177 PRO A C 1
ATOM 1323 O O . PRO A 1 177 ? 18.176 -1.682 -23.054 1.00 94.25 177 PRO A O 1
ATOM 1326 N N . PRO A 1 178 ? 19.868 -0.530 -24.001 1.00 93.19 178 PRO A N 1
ATOM 1327 C CA . PRO A 1 178 ? 19.164 0.760 -24.015 1.00 93.19 178 PRO A CA 1
ATOM 1328 C C . PRO A 1 178 ? 17.843 0.757 -24.798 1.00 93.19 178 PRO A C 1
ATOM 1330 O O . PRO A 1 178 ? 17.003 1.624 -24.600 1.00 93.19 178 PRO A O 1
ATOM 1333 N N . SER A 1 179 ? 17.652 -0.219 -25.689 1.00 95.38 179 SER A N 1
ATOM 1334 C CA . SER A 1 179 ? 16.417 -0.431 -26.448 1.00 95.38 179 SER A CA 1
ATOM 1335 C C . SER A 1 179 ? 15.333 -1.201 -25.682 1.00 95.38 179 SER A C 1
ATOM 1337 O O . SER A 1 179 ? 14.267 -1.452 -26.242 1.00 95.38 179 SER A O 1
ATOM 1339 N N . THR A 1 180 ? 15.588 -1.611 -24.434 1.00 94.94 180 THR A N 1
ATOM 1340 C CA . THR A 1 180 ? 14.601 -2.328 -23.613 1.00 94.94 180 THR A CA 1
ATOM 1341 C C . THR A 1 180 ? 13.394 -1.419 -23.352 1.00 94.94 180 THR A C 1
ATOM 1343 O O . THR A 1 180 ? 13.590 -0.309 -22.856 1.00 94.94 180 THR A O 1
ATOM 1346 N N . PRO A 1 181 ? 12.155 -1.854 -23.652 1.00 95.00 181 PRO A N 1
ATOM 1347 C CA . PRO A 1 181 ? 10.969 -1.035 -23.418 1.00 95.00 181 PRO A CA 1
ATOM 1348 C C . PRO A 1 181 ? 10.794 -0.661 -21.941 1.00 95.00 181 PRO A C 1
ATOM 1350 O O . PRO A 1 181 ? 10.973 -1.500 -21.057 1.00 95.00 181 PRO A O 1
ATOM 1353 N N . ALA A 1 182 ? 10.391 0.583 -21.689 1.00 94.88 182 ALA A N 1
ATOM 1354 C CA . ALA A 1 182 ? 10.072 1.106 -20.365 1.00 94.88 182 ALA A CA 1
ATOM 1355 C C . ALA A 1 182 ? 8.827 2.004 -20.433 1.00 94.88 182 ALA A C 1
ATOM 1357 O O . ALA A 1 182 ? 8.545 2.607 -21.469 1.00 94.88 182 ALA A O 1
ATOM 1358 N N . ALA A 1 183 ? 8.091 2.083 -19.327 1.00 95.62 183 ALA A N 1
ATOM 1359 C CA . ALA A 1 183 ? 6.921 2.939 -19.161 1.00 95.62 183 ALA A CA 1
ATOM 1360 C C . ALA A 1 183 ? 6.861 3.458 -17.717 1.00 95.62 183 ALA A C 1
ATOM 1362 O O . ALA A 1 183 ? 7.382 2.802 -16.811 1.00 95.62 183 ALA A O 1
ATOM 1363 N N . VAL A 1 184 ? 6.240 4.625 -17.531 1.00 92.31 184 VAL A N 1
ATOM 1364 C CA . VAL A 1 184 ? 6.059 5.321 -16.247 1.00 92.31 184 VAL A CA 1
ATOM 1365 C C . VAL A 1 184 ? 4.609 5.757 -16.131 1.00 92.31 184 VAL A C 1
ATOM 1367 O O . VAL A 1 184 ? 4.093 6.283 -17.144 1.00 92.31 184 VAL A O 1
#

pLDDT: mean 95.36, std 3.98, range [66.38, 98.69]

Radius of gyration: 18.56 Å; chains: 1; bounding box: 41×29×50 Å

Secondary structure (DSSP, 8-state):
---EEEEE-BSS-GGGS-HHHHHHHHH-SEEEE-GGGS-HHHHHH---SEEEE-TT--HHHHHHHHHHHHHTT--EEEEESB-TTTT--HHHHHHHHHHTT--EEEE----HHHHHHHHTT--S-BTTTB--EEEE--SBTTBS---HHHHTTSSSEEEESS-GGGHHHHHHH--S-TTS----